Protein AF-A0A9D7A6M6-F1 (afdb_monomer_lite)

Structure (mmCIF, N/CA/C/O backbone):
data_AF-A0A9D7A6M6-F1
#
_entry.id   AF-A0A9D7A6M6-F1
#
loop_
_atom_site.group_PDB
_atom_site.id
_atom_site.type_symbol
_atom_site.label_atom_id
_atom_site.label_alt_id
_atom_site.label_comp_id
_atom_site.label_asym_id
_atom_site.label_entity_id
_atom_site.label_seq_id
_atom_site.pdbx_PDB_ins_code
_atom_site.Cartn_x
_atom_site.Cartn_y
_atom_site.Cartn_z
_atom_site.occupancy
_atom_site.B_iso_or_equiv
_atom_site.auth_seq_id
_atom_site.auth_comp_id
_atom_site.auth_asym_id
_atom_site.auth_atom_id
_atom_site.pdbx_PDB_model_num
ATOM 1 N N . MET A 1 1 ? -26.846 -58.730 82.775 1.00 38.25 1 MET A N 1
ATOM 2 C CA . MET A 1 1 ? -26.129 -58.985 81.501 1.00 38.25 1 MET A CA 1
ATOM 3 C C . MET A 1 1 ? -26.970 -58.364 80.384 1.00 38.25 1 MET A C 1
ATOM 5 O O . MET A 1 1 ? -28.148 -58.668 80.343 1.00 38.25 1 MET A O 1
ATOM 9 N N . LYS A 1 2 ? -26.520 -57.265 79.746 1.00 36.72 2 LYS A N 1
ATOM 10 C CA . LYS A 1 2 ? -25.820 -57.241 78.430 1.00 36.72 2 LYS A CA 1
ATOM 11 C C . LYS A 1 2 ? -26.750 -57.772 77.306 1.00 36.72 2 LYS A C 1
ATOM 13 O O . LYS A 1 2 ? -27.170 -58.906 77.426 1.00 36.72 2 LYS A O 1
ATOM 18 N N . VAL A 1 3 ? -27.111 -57.093 76.205 1.00 37.31 3 VAL A N 1
ATOM 19 C CA . VAL A 1 3 ? -26.589 -55.919 75.468 1.00 37.31 3 VAL A CA 1
ATOM 20 C C . VAL A 1 3 ? -27.701 -55.355 74.549 1.00 37.31 3 VAL A C 1
ATOM 22 O O . VAL A 1 3 ? -28.388 -56.129 73.890 1.00 37.31 3 VAL A O 1
ATOM 25 N N . ASN A 1 4 ? -27.810 -54.022 74.448 1.00 40.84 4 ASN A N 1
ATOM 26 C CA . ASN A 1 4 ? -28.509 -53.282 73.383 1.00 40.84 4 ASN A CA 1
ATOM 27 C C . ASN A 1 4 ? -27.823 -53.482 72.021 1.00 40.84 4 ASN A C 1
ATOM 29 O O . ASN A 1 4 ? -26.620 -53.245 71.914 1.00 40.84 4 ASN A O 1
ATOM 33 N N . ARG A 1 5 ? -28.573 -53.775 70.952 1.00 44.50 5 ARG A N 1
ATOM 34 C CA . ARG A 1 5 ? -28.102 -53.540 69.575 1.00 44.50 5 ARG A CA 1
ATOM 35 C C . ARG A 1 5 ? -29.100 -52.689 68.801 1.00 44.50 5 ARG A C 1
ATOM 37 O O . ARG A 1 5 ? -30.121 -53.168 68.328 1.00 44.50 5 ARG A O 1
ATOM 44 N N . VAL A 1 6 ? -28.740 -51.414 68.695 1.00 41.69 6 VAL A N 1
ATOM 45 C CA . VAL A 1 6 ? -29.195 -50.468 67.677 1.00 41.69 6 VAL A CA 1
ATOM 46 C C . VAL A 1 6 ? -28.488 -50.840 66.374 1.00 41.69 6 VAL A C 1
ATOM 48 O O . VAL A 1 6 ? -27.261 -50.939 66.356 1.00 41.69 6 VAL A O 1
ATOM 51 N N . ALA A 1 7 ? -29.245 -51.051 65.300 1.00 45.41 7 ALA A N 1
ATOM 52 C CA . ALA A 1 7 ? -28.716 -51.090 63.944 1.00 45.41 7 ALA A CA 1
ATOM 53 C C . ALA A 1 7 ? -29.022 -49.745 63.274 1.00 45.41 7 ALA A C 1
ATOM 55 O O . ALA A 1 7 ? -30.179 -49.358 63.129 1.00 45.41 7 ALA A O 1
ATOM 56 N N . ALA A 1 8 ? -27.955 -49.032 62.928 1.00 46.41 8 ALA A N 1
ATOM 57 C CA . ALA A 1 8 ? -27.935 -47.853 62.074 1.00 46.41 8 ALA A CA 1
ATOM 58 C C . ALA A 1 8 ? -27.371 -48.237 60.693 1.00 46.41 8 ALA A C 1
ATOM 60 O O . ALA A 1 8 ? -26.806 -49.323 60.564 1.00 46.41 8 ALA A O 1
ATOM 61 N N . LEU A 1 9 ? -27.415 -47.269 59.761 1.00 42.12 9 LEU A N 1
ATOM 62 C CA . LEU A 1 9 ? -26.725 -47.191 58.453 1.00 42.12 9 LEU A CA 1
ATOM 63 C C . LEU A 1 9 ? -27.538 -47.773 57.278 1.00 42.12 9 LEU A C 1
ATOM 65 O O . LEU A 1 9 ? -28.067 -48.868 57.371 1.00 42.12 9 LEU A O 1
ATOM 69 N N . SER A 1 10 ? -27.689 -47.129 56.119 1.00 42.78 10 SER A N 1
ATOM 70 C CA . SER A 1 10 ? -27.157 -45.864 55.600 1.00 42.78 10 SER A CA 1
ATOM 71 C C . SER A 1 10 ? -28.012 -45.443 54.403 1.00 42.78 10 SER A C 1
ATOM 73 O O . SER A 1 10 ? -28.099 -46.178 53.423 1.00 42.78 10 SER A O 1
ATOM 75 N N . GLY A 1 11 ? -28.618 -44.256 54.457 1.00 39.44 11 GLY A N 1
ATOM 76 C CA . GLY A 1 11 ? -29.215 -43.617 53.285 1.00 39.44 11 GLY A CA 1
ATOM 77 C C . GLY A 1 11 ? -28.125 -42.940 52.460 1.00 39.44 11 GLY A C 1
ATOM 78 O O . GLY A 1 11 ? -27.510 -41.979 52.917 1.00 39.44 11 GLY A O 1
ATOM 79 N N . VAL A 1 12 ? -27.867 -43.459 51.261 1.00 45.09 12 VAL A N 1
ATOM 80 C CA . VAL A 1 12 ? -26.975 -42.847 50.270 1.00 45.09 12 VAL A CA 1
ATOM 81 C C . VAL A 1 12 ? -27.631 -41.563 49.759 1.00 45.09 12 VAL A C 1
ATOM 83 O O . VAL A 1 12 ? -28.625 -41.607 49.039 1.00 45.09 12 VAL A O 1
ATOM 86 N N . VAL A 1 13 ? -27.076 -40.411 50.134 1.00 44.81 13 VAL A N 1
ATOM 87 C CA . VAL A 1 13 ? -27.406 -39.120 49.521 1.00 44.81 13 VAL A CA 1
ATOM 88 C C . VAL A 1 13 ? -26.651 -39.040 48.198 1.00 44.81 13 VAL A C 1
ATOM 90 O O . VAL A 1 13 ? -25.442 -38.822 48.171 1.00 44.81 13 VAL A O 1
ATOM 93 N N . ILE A 1 14 ? -27.363 -39.244 47.090 1.00 48.44 14 ILE A N 1
ATOM 94 C CA . ILE A 1 14 ? -26.851 -38.964 45.747 1.00 48.44 14 ILE A CA 1
ATOM 95 C C . ILE A 1 14 ? -26.822 -37.441 45.595 1.00 48.44 14 ILE A C 1
ATOM 97 O O . ILE A 1 14 ? -27.839 -36.805 45.321 1.00 48.44 14 ILE A O 1
ATOM 101 N N . ALA A 1 15 ? -25.651 -36.848 45.820 1.00 43.44 15 ALA A N 1
ATOM 102 C CA . ALA A 1 15 ? -25.388 -35.461 45.479 1.00 43.44 15 ALA A CA 1
ATOM 103 C C . ALA A 1 15 ? -25.436 -35.320 43.950 1.00 43.44 15 ALA A C 1
ATOM 105 O O . ALA A 1 15 ? -24.532 -35.762 43.241 1.00 43.44 15 ALA A O 1
ATOM 106 N N . MET A 1 16 ? -26.509 -34.719 43.435 1.00 41.84 16 MET A N 1
ATOM 107 C CA . MET A 1 16 ? -26.537 -34.209 42.070 1.00 41.84 16 MET A CA 1
ATOM 108 C C . MET A 1 16 ? -25.477 -33.109 41.960 1.00 41.84 16 MET A C 1
ATOM 110 O O . MET A 1 16 ? -25.698 -31.976 42.386 1.00 41.84 16 MET A O 1
ATOM 114 N N . CYS A 1 17 ? -24.314 -33.443 41.398 1.00 38.47 17 CYS A N 1
ATOM 115 C CA . CYS A 1 17 ? -23.377 -32.462 40.864 1.00 38.47 17 CYS A CA 1
ATOM 116 C C . CYS A 1 17 ? -24.076 -31.719 39.721 1.00 38.47 17 CYS A C 1
ATOM 118 O O . CYS A 1 17 ? -23.996 -32.113 38.560 1.00 38.47 17 CYS A O 1
ATOM 120 N N . GLY A 1 18 ? -24.810 -30.661 40.060 1.00 40.12 18 GLY A N 1
ATOM 121 C CA . GLY A 1 18 ? -25.264 -29.678 39.095 1.00 40.12 18 GLY A CA 1
ATOM 122 C C . GLY A 1 18 ? -24.035 -29.004 38.505 1.00 40.12 18 GLY A C 1
ATOM 123 O O . GLY A 1 18 ? -23.384 -28.201 39.170 1.00 40.12 18 GLY A O 1
ATOM 124 N N . SER A 1 19 ? -23.699 -29.351 37.266 1.00 42.19 19 SER A N 1
ATOM 125 C CA . SER A 1 19 ? -22.747 -28.610 36.451 1.00 42.19 19 SER A CA 1
ATOM 126 C C . SER A 1 19 ? -23.295 -27.191 36.318 1.00 42.19 19 SER A C 1
ATOM 128 O O . SER A 1 19 ? -24.197 -26.942 35.519 1.00 42.19 19 SER A O 1
ATOM 130 N N . ALA A 1 20 ? -22.817 -26.265 37.151 1.00 43.09 20 ALA A N 1
ATOM 131 C CA . ALA A 1 20 ? -23.136 -24.855 37.015 1.00 43.09 20 ALA A CA 1
ATOM 132 C C . ALA A 1 20 ? -22.659 -24.428 35.624 1.00 43.09 20 ALA A C 1
ATOM 134 O O . ALA A 1 20 ? -21.457 -24.301 35.387 1.00 43.09 20 ALA A O 1
ATOM 135 N N . ALA A 1 21 ? -23.597 -24.284 34.686 1.00 48.00 21 ALA A N 1
ATOM 136 C CA . ALA A 1 21 ? -23.313 -23.738 33.373 1.00 48.00 21 ALA A CA 1
ATOM 137 C C . ALA A 1 21 ? -22.595 -22.405 33.597 1.00 48.00 21 ALA A C 1
ATOM 139 O O . ALA A 1 21 ? -23.146 -21.505 34.236 1.00 48.00 21 ALA A O 1
ATOM 140 N N . ALA A 1 22 ? -21.337 -22.312 33.157 1.00 53.72 22 ALA A N 1
ATOM 141 C CA . ALA A 1 22 ? -20.568 -21.085 33.260 1.00 53.72 22 ALA A CA 1
ATOM 142 C C . ALA A 1 22 ? -21.414 -19.964 32.647 1.00 53.72 22 ALA A C 1
ATOM 144 O O . ALA A 1 22 ? -21.741 -20.030 31.463 1.00 53.72 22 ALA A O 1
ATOM 145 N N . GLN A 1 23 ? -21.829 -18.984 33.458 1.00 58.31 23 GLN A N 1
ATOM 146 C CA . GLN A 1 23 ? -22.595 -17.833 32.984 1.00 58.31 23 GLN A CA 1
ATOM 147 C C . GLN A 1 23 ? -21.754 -17.118 31.926 1.00 58.31 23 GLN A C 1
ATOM 149 O O . GLN A 1 23 ? -20.853 -16.346 32.260 1.00 58.31 23 GLN A O 1
ATOM 154 N N . GLN A 1 24 ? -22.029 -17.403 30.653 1.00 65.12 24 GLN A N 1
ATOM 155 C CA . GLN A 1 24 ? -21.467 -16.667 29.532 1.00 65.12 24 GLN A CA 1
ATOM 156 C C . GLN A 1 24 ? -21.936 -15.224 29.668 1.00 65.12 24 GLN A C 1
ATOM 158 O O . GLN A 1 24 ? -23.119 -14.918 29.520 1.00 65.12 24 GLN A O 1
ATOM 163 N N . LYS A 1 25 ? -21.002 -14.340 30.007 1.00 88.31 25 LYS A N 1
ATOM 164 C CA . LYS A 1 25 ? -21.217 -12.898 29.978 1.00 88.31 25 LYS A CA 1
ATOM 165 C C . LYS A 1 25 ? -20.545 -12.333 28.735 1.00 88.31 25 LYS A C 1
ATOM 167 O O . LYS A 1 25 ? -19.798 -13.018 28.035 1.00 88.31 25 LYS A O 1
ATOM 172 N N . THR A 1 26 ? -20.814 -11.067 28.465 1.00 92.00 26 THR A N 1
ATOM 173 C CA . THR A 1 26 ? -20.187 -10.332 27.372 1.00 92.00 26 THR A CA 1
ATOM 174 C C . THR A 1 26 ? -19.441 -9.131 27.925 1.00 92.00 26 THR A C 1
ATOM 176 O O . THR A 1 26 ? -19.986 -8.374 28.726 1.00 92.00 26 THR A O 1
ATOM 179 N N . ALA A 1 27 ? -18.208 -8.948 27.475 1.00 94.50 27 ALA A N 1
ATOM 180 C CA . ALA A 1 27 ? -17.443 -7.732 27.659 1.00 94.50 27 ALA A CA 1
ATOM 181 C C . ALA A 1 27 ? -17.698 -6.799 26.467 1.00 94.50 27 ALA A C 1
ATOM 183 O O . ALA A 1 27 ? -17.847 -7.260 25.333 1.00 94.50 27 ALA A O 1
ATOM 184 N N . THR A 1 28 ? -17.740 -5.494 26.716 1.00 95.31 28 THR A N 1
ATOM 185 C CA . THR A 1 28 ? -17.959 -4.493 25.667 1.00 95.31 28 THR A CA 1
ATOM 186 C C . THR A 1 28 ? -16.643 -3.830 25.303 1.00 95.31 28 THR A C 1
ATOM 188 O O . THR A 1 28 ? -15.973 -3.267 26.168 1.00 95.31 28 THR A O 1
ATOM 191 N N . LEU A 1 29 ? -16.309 -3.853 24.017 1.00 96.38 29 LEU A N 1
ATOM 192 C CA . LEU A 1 29 ? -15.196 -3.111 23.446 1.00 96.38 29 LEU A CA 1
ATOM 193 C C . LEU A 1 29 ? -15.735 -1.948 22.612 1.00 96.38 29 LEU A C 1
ATOM 195 O O . LEU A 1 29 ? -16.581 -2.151 21.742 1.00 96.38 29 LEU A O 1
ATOM 199 N N . ARG A 1 30 ? -15.221 -0.736 22.833 1.00 96.31 30 ARG A N 1
ATOM 200 C CA . ARG A 1 30 ? -15.497 0.411 21.960 1.00 96.31 30 ARG A CA 1
ATOM 201 C C . ARG A 1 30 ? -14.345 0.614 20.981 1.00 96.31 30 ARG A C 1
ATOM 203 O O . ARG A 1 30 ? -13.180 0.578 21.365 1.00 96.31 30 ARG A O 1
ATOM 210 N N . ILE A 1 31 ? -14.665 0.869 19.724 1.00 96.75 31 ILE A N 1
ATOM 211 C CA . ILE A 1 31 ? -13.700 1.241 18.694 1.00 96.75 31 ILE A CA 1
ATOM 212 C C . ILE A 1 31 ? -14.077 2.644 18.211 1.00 96.75 31 ILE A C 1
ATOM 214 O O . ILE A 1 31 ? -15.209 2.865 17.779 1.00 96.75 31 ILE A O 1
ATOM 218 N N . SER A 1 32 ? -13.141 3.587 18.328 1.00 96.62 32 SER A N 1
ATOM 219 C CA . SER A 1 32 ? -13.226 4.909 17.699 1.00 96.62 32 SER A CA 1
ATOM 220 C C . SER A 1 32 ? -12.619 4.798 16.309 1.00 96.62 32 SER A C 1
ATOM 222 O O . SER A 1 32 ? -11.428 4.519 16.180 1.00 96.62 32 SER A O 1
ATOM 224 N N . VAL A 1 33 ? -13.440 4.950 15.280 1.00 97.06 33 VAL A N 1
ATOM 225 C CA . VAL A 1 33 ? -13.029 4.905 13.881 1.00 97.06 33 VAL A CA 1
ATOM 226 C C . VAL A 1 33 ? -12.929 6.327 13.361 1.00 97.06 33 VAL A C 1
ATOM 228 O O . VAL A 1 33 ? -13.905 7.080 13.330 1.00 97.06 33 VAL A O 1
ATOM 231 N N . GLU A 1 34 ? -11.725 6.690 12.954 1.00 97.06 34 GLU A N 1
ATOM 232 C CA . GLU A 1 34 ? -11.368 8.051 12.585 1.00 97.06 34 GLU A CA 1
ATOM 233 C C . GLU A 1 34 ? -10.753 8.070 11.194 1.00 97.06 34 GLU A C 1
ATOM 235 O O . GLU A 1 34 ? -10.197 7.075 10.732 1.00 97.06 34 GLU A O 1
ATOM 240 N N . LYS A 1 35 ? -10.840 9.218 10.536 1.00 95.12 35 LYS A N 1
ATOM 241 C CA . LYS A 1 35 ? -10.138 9.515 9.298 1.00 95.12 35 LYS A CA 1
ATOM 242 C C . LYS A 1 35 ? -9.309 10.770 9.471 1.00 95.12 35 LYS A C 1
ATOM 244 O O . LYS A 1 35 ? -9.766 11.724 10.096 1.00 95.12 35 LYS A O 1
ATOM 249 N N . LEU A 1 36 ? -8.116 10.779 8.902 1.00 93.94 36 LEU A N 1
ATOM 250 C CA . LEU A 1 36 ? -7.297 11.977 8.776 1.00 93.94 36 LEU A CA 1
ATOM 251 C C . LEU A 1 36 ? -7.099 12.233 7.285 1.00 93.94 36 LEU A C 1
ATOM 253 O O . LEU A 1 36 ? -6.314 11.536 6.637 1.00 93.94 36 LEU A O 1
ATOM 257 N N . ALA A 1 37 ? -7.882 13.162 6.733 1.00 88.50 37 ALA A N 1
ATOM 258 C CA . ALA A 1 37 ? -7.788 13.492 5.317 1.00 88.50 37 ALA A CA 1
ATOM 259 C C . ALA A 1 37 ? -6.531 14.326 5.027 1.00 88.50 37 ALA A C 1
ATOM 261 O O . ALA A 1 37 ? -5.948 14.939 5.924 1.00 88.50 37 ALA A O 1
ATOM 262 N N . TYR A 1 38 ? -6.129 14.368 3.758 1.00 82.50 38 TYR A N 1
ATOM 263 C CA . TYR A 1 38 ? -5.082 15.280 3.301 1.00 82.50 38 TYR A CA 1
ATOM 264 C C . TYR A 1 38 ? -5.406 16.741 3.673 1.00 82.50 38 TYR A C 1
ATOM 266 O O . TYR A 1 38 ? -6.554 17.159 3.523 1.00 82.50 38 TYR A O 1
ATOM 274 N N . GLY A 1 39 ? -4.431 17.505 4.177 1.00 76.69 39 GLY A N 1
ATOM 275 C CA . GLY A 1 39 ? -4.626 18.892 4.632 1.00 76.69 39 GLY A CA 1
ATOM 276 C C . GLY A 1 39 ? -5.348 19.078 5.962 1.00 76.69 39 GLY A C 1
ATOM 277 O O . GLY A 1 39 ? -5.438 20.203 6.456 1.00 76.69 39 GLY A O 1
ATOM 278 N N . GLU A 1 40 ? -5.841 18.011 6.593 1.00 84.19 40 GLU A N 1
ATOM 279 C CA . GLU A 1 40 ? -6.511 18.130 7.885 1.00 84.19 40 GLU A CA 1
ATOM 280 C C . GLU A 1 40 ? -5.522 18.088 9.056 1.00 84.19 40 GLU A C 1
ATOM 282 O O . GLU A 1 40 ? -4.633 17.242 9.137 1.00 84.19 40 GLU A O 1
ATOM 287 N N . ALA A 1 41 ? -5.711 18.999 10.014 1.00 81.00 41 ALA A N 1
ATOM 288 C CA . ALA A 1 41 ? -4.857 19.103 11.197 1.00 81.00 41 ALA A CA 1
ATOM 289 C C . ALA A 1 41 ? -5.167 18.056 12.282 1.00 81.00 41 ALA A C 1
ATOM 291 O O . ALA A 1 41 ? -4.321 17.786 13.134 1.00 81.00 41 ALA A O 1
ATOM 292 N N . ALA A 1 42 ? -6.378 17.490 12.289 1.00 89.00 42 ALA A N 1
ATOM 293 C CA . ALA A 1 42 ? -6.826 16.558 13.319 1.00 89.00 42 ALA A CA 1
ATOM 294 C C . ALA A 1 42 ? -7.764 15.486 12.742 1.00 89.00 42 ALA A C 1
ATOM 296 O O . ALA A 1 42 ? -8.545 15.802 11.838 1.00 89.00 42 ALA A O 1
ATOM 297 N N . PRO A 1 43 ? -7.731 14.246 13.273 1.00 94.19 43 PRO A N 1
ATOM 298 C CA . PRO A 1 43 ? -8.637 13.193 12.839 1.00 94.19 43 PRO A CA 1
ATOM 299 C C . PRO A 1 43 ? -10.099 13.548 13.119 1.00 94.19 43 PRO A C 1
ATOM 301 O O . PRO A 1 43 ? -10.432 14.148 14.143 1.00 94.19 43 PRO A O 1
ATOM 304 N N . LYS A 1 44 ? -10.982 13.140 12.212 1.00 95.75 44 LYS A N 1
ATOM 305 C CA . LYS A 1 44 ? -12.436 13.300 12.313 1.00 95.75 44 LYS A CA 1
ATOM 306 C C . LYS A 1 44 ? -13.119 11.934 12.345 1.00 95.75 44 LYS A C 1
ATOM 308 O O . LYS A 1 44 ? -12.553 10.969 11.836 1.00 95.75 44 LYS A O 1
ATOM 313 N N . PRO A 1 45 ? -14.348 11.828 12.874 1.00 96.44 45 PRO A N 1
ATOM 314 C CA . PRO A 1 45 ? -15.122 10.595 12.800 1.00 96.44 45 PRO A CA 1
ATOM 315 C C . PRO A 1 45 ? -15.231 10.041 11.374 1.00 96.44 45 PRO A C 1
ATOM 317 O O . PRO A 1 45 ? -15.556 10.774 10.433 1.00 96.44 45 PRO A O 1
ATOM 320 N N . PHE A 1 46 ? -14.988 8.740 11.214 1.00 95.06 46 PHE A N 1
ATOM 321 C CA . PHE A 1 46 ? -15.155 8.046 9.941 1.00 95.06 46 PHE A CA 1
ATOM 322 C C . PHE A 1 46 ? -16.378 7.137 10.004 1.00 95.06 46 PHE A C 1
ATOM 324 O O . PHE A 1 46 ? -16.345 6.044 10.568 1.00 95.06 46 PHE A O 1
ATOM 331 N N . GLN A 1 47 ? -17.480 7.621 9.437 1.00 93.44 47 GLN A N 1
ATOM 332 C CA . GLN A 1 47 ? -18.733 6.883 9.316 1.00 93.44 47 GLN A CA 1
ATOM 333 C C . GLN A 1 47 ? -18.666 5.839 8.194 1.00 93.44 47 GLN A C 1
ATOM 335 O O . GLN A 1 47 ? -18.087 6.090 7.140 1.00 93.44 47 GLN A O 1
ATOM 340 N N . GLY A 1 48 ? -19.354 4.712 8.387 1.00 89.56 48 GLY A N 1
ATOM 341 C CA . GLY A 1 48 ? -19.600 3.729 7.334 1.00 89.56 48 GLY A CA 1
ATOM 342 C C . GLY A 1 48 ? -18.498 2.688 7.139 1.00 89.56 48 GLY A C 1
ATOM 343 O O . GLY A 1 48 ? -18.641 1.849 6.255 1.00 89.56 48 GLY A O 1
ATOM 344 N N . VAL A 1 49 ? -17.447 2.703 7.961 1.00 90.56 49 VAL A N 1
ATOM 345 C CA . VAL A 1 49 ? -16.347 1.726 7.918 1.00 90.56 49 VAL A CA 1
ATOM 346 C C . VAL A 1 49 ? -16.848 0.376 8.419 1.00 90.56 49 VAL A C 1
ATOM 348 O O . VAL A 1 49 ? -17.433 0.326 9.501 1.00 90.56 49 VAL A O 1
ATOM 351 N N . GLY A 1 50 ? -16.652 -0.685 7.628 1.00 78.06 50 GLY A N 1
ATOM 352 C CA . GLY A 1 50 ? -17.325 -1.967 7.829 1.00 78.06 50 GLY A CA 1
ATOM 353 C C . GLY A 1 50 ? -16.840 -2.849 8.998 1.00 78.06 50 GLY A C 1
ATOM 354 O O . GLY A 1 50 ? -16.172 -2.384 9.921 1.00 78.06 50 GLY A O 1
ATOM 355 N N . VAL A 1 51 ? -17.179 -4.146 8.950 1.00 85.44 51 VAL A N 1
ATOM 356 C CA . VAL A 1 51 ? -17.043 -5.096 10.076 1.00 85.44 51 VAL A CA 1
ATOM 357 C C . VAL A 1 51 ? -15.584 -5.288 10.505 1.00 85.44 51 VAL A C 1
ATOM 359 O O . VAL A 1 51 ? -14.749 -5.766 9.738 1.00 85.44 51 VAL A O 1
ATOM 362 N N . PHE A 1 52 ? -15.298 -4.979 11.768 1.00 92.62 52 PHE A N 1
ATOM 363 C CA . PHE A 1 52 ? -14.036 -5.325 12.417 1.00 92.62 52 PHE A CA 1
ATOM 364 C C . PHE A 1 52 ? -14.032 -6.804 12.794 1.00 92.62 52 PHE A C 1
ATOM 366 O O . PHE A 1 52 ? -14.948 -7.285 13.463 1.00 92.62 52 PHE A O 1
ATOM 373 N N . ASP A 1 53 ? -12.972 -7.511 12.414 1.00 93.69 53 ASP A N 1
ATOM 374 C CA . ASP A 1 53 ? -12.801 -8.910 12.784 1.00 93.69 53 ASP A CA 1
ATOM 375 C C . ASP A 1 53 ? -12.068 -9.024 14.124 1.00 93.69 53 ASP A C 1
ATOM 377 O O . ASP A 1 53 ? -11.031 -8.395 14.349 1.00 93.69 53 ASP A O 1
ATOM 381 N N . LEU A 1 54 ? -12.584 -9.874 15.010 1.00 95.38 54 LEU A N 1
ATOM 382 C CA . LEU A 1 54 ? -11.984 -10.160 16.310 1.00 95.38 54 LEU A CA 1
ATOM 383 C C . LEU A 1 54 ? -11.379 -11.562 16.294 1.00 95.38 54 LEU A C 1
ATOM 385 O O . LEU A 1 54 ? -12.074 -12.537 16.013 1.00 95.38 54 LEU A O 1
ATOM 389 N N . PHE A 1 55 ? -10.089 -11.668 16.603 1.00 96.06 55 PHE A N 1
ATOM 390 C CA . PHE A 1 55 ? -9.343 -12.925 16.586 1.00 96.06 55 PHE A CA 1
ATOM 391 C C . PHE A 1 55 ? -8.811 -13.292 17.967 1.00 96.06 55 PHE A C 1
ATOM 393 O O . PHE A 1 55 ? -8.405 -12.429 18.743 1.00 96.06 55 PHE A O 1
ATOM 400 N N . ARG A 1 56 ? -8.718 -14.596 18.232 1.00 93.94 56 ARG A N 1
ATOM 401 C CA . ARG A 1 56 ? -7.930 -15.172 19.323 1.00 93.94 56 ARG A CA 1
ATOM 402 C C . ARG A 1 56 ? -6.848 -16.055 18.711 1.00 93.94 56 ARG A C 1
ATOM 404 O O . ARG A 1 56 ? -7.135 -17.075 18.085 1.00 93.94 56 ARG A O 1
ATOM 411 N N . GLY A 1 57 ? -5.590 -15.648 18.866 1.00 89.88 57 GLY A N 1
ATOM 412 C CA . GLY A 1 57 ? -4.489 -16.266 18.127 1.00 89.88 57 GLY A CA 1
ATOM 413 C C . GLY A 1 57 ? -4.679 -16.084 16.617 1.00 89.88 57 GLY A C 1
ATOM 414 O O . GLY A 1 57 ? -4.733 -14.952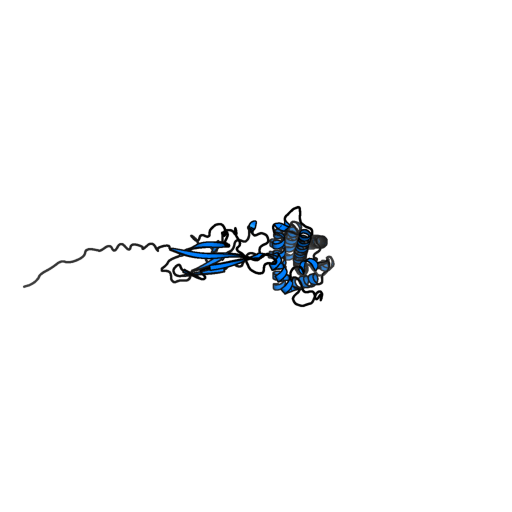 16.142 1.00 89.88 57 GLY A O 1
ATOM 415 N N . ALA A 1 58 ? -4.784 -17.192 15.877 1.00 88.69 58 ALA A N 1
ATOM 416 C CA . ALA A 1 58 ? -4.978 -17.197 14.423 1.00 88.69 58 ALA A CA 1
ATOM 417 C C . ALA A 1 58 ? -6.442 -17.398 13.979 1.00 88.69 58 ALA A C 1
ATOM 419 O O . ALA A 1 58 ? -6.734 -17.302 12.791 1.00 88.69 58 ALA A O 1
ATOM 420 N N . SER A 1 59 ? -7.360 -17.694 14.906 1.00 91.88 59 SER A N 1
ATOM 421 C CA . SER A 1 59 ? -8.766 -17.993 14.592 1.00 91.88 59 SER A CA 1
ATOM 422 C C . SER A 1 59 ? -9.676 -16.830 14.968 1.00 91.88 59 SER A C 1
ATOM 424 O O . SER A 1 59 ? -9.393 -16.108 15.928 1.00 91.88 59 SER A O 1
ATOM 426 N N . ARG A 1 60 ? -10.769 -16.638 14.217 1.00 93.44 60 ARG A N 1
ATOM 427 C CA . ARG A 1 60 ? -11.827 -15.700 14.619 1.00 93.44 60 ARG A CA 1
ATOM 428 C C . ARG A 1 60 ? -12.385 -16.126 15.978 1.00 93.44 60 ARG A C 1
ATOM 430 O O . ARG A 1 60 ? -12.455 -17.313 16.281 1.00 93.44 60 ARG A O 1
ATOM 437 N N . LEU A 1 61 ? -12.716 -15.152 16.818 1.00 93.81 61 LEU A N 1
ATOM 438 C CA . LEU A 1 61 ? -13.223 -15.403 18.159 1.00 93.81 61 LEU A CA 1
ATOM 439 C C . LEU A 1 61 ? -14.715 -15.741 18.099 1.00 93.81 61 LEU A C 1
ATOM 441 O O . LEU A 1 61 ? -15.545 -14.866 17.847 1.00 93.81 61 LEU A O 1
ATOM 445 N N . ASP A 1 62 ? -15.045 -17.002 18.361 1.00 91.94 62 ASP A N 1
ATOM 446 C CA . ASP A 1 62 ? -16.425 -17.486 18.347 1.00 91.94 62 ASP A CA 1
ATOM 447 C C . ASP A 1 62 ? -17.321 -16.694 19.301 1.00 91.94 62 ASP A C 1
ATOM 449 O O . ASP A 1 62 ? -16.963 -16.423 20.446 1.00 91.94 62 ASP A O 1
ATOM 453 N N . GLY A 1 63 ? -18.506 -16.320 18.815 1.00 88.75 63 GLY A N 1
ATOM 454 C CA . GLY A 1 63 ? -19.503 -15.562 19.575 1.00 88.75 63 GLY A CA 1
ATOM 455 C C . GLY A 1 63 ? -19.194 -14.071 19.751 1.00 88.75 63 GLY A C 1
ATOM 456 O O . GLY A 1 63 ? -20.060 -13.344 20.241 1.00 88.75 63 GLY A O 1
ATOM 457 N N . ALA A 1 64 ? -18.016 -13.590 19.338 1.00 92.62 64 ALA A N 1
ATOM 458 C CA . ALA A 1 64 ? -17.732 -12.161 19.296 1.00 92.62 64 ALA A CA 1
ATOM 459 C C . ALA A 1 64 ? -18.455 -11.501 18.113 1.00 92.62 64 ALA A C 1
ATOM 461 O O . ALA A 1 64 ? -18.547 -12.073 17.027 1.00 92.62 64 ALA A O 1
ATOM 462 N N . LYS A 1 65 ? -18.995 -10.299 18.327 1.00 91.56 65 LYS A N 1
ATOM 463 C CA . LYS A 1 65 ? -19.769 -9.565 17.315 1.00 91.56 65 LYS A CA 1
ATOM 464 C C . LYS A 1 65 ? -19.383 -8.095 17.315 1.00 91.56 65 LYS A C 1
ATOM 466 O O . LYS A 1 65 ? -19.347 -7.475 18.373 1.00 91.56 65 LYS A O 1
ATOM 471 N N . CYS A 1 66 ? -19.156 -7.540 16.134 1.00 91.38 66 CYS A N 1
ATOM 472 C CA . CYS A 1 66 ? -19.113 -6.103 15.886 1.00 91.38 66 CYS A CA 1
ATOM 473 C C . CYS A 1 66 ? -20.270 -5.757 14.933 1.00 91.38 66 CYS A C 1
ATOM 475 O O . CYS A 1 66 ? -20.621 -6.601 14.107 1.00 91.38 66 CYS A O 1
ATOM 477 N N . PRO A 1 67 ? -20.891 -4.570 15.038 1.00 85.31 67 PRO A N 1
ATOM 478 C CA . PRO A 1 67 ? -21.878 -4.126 14.061 1.00 85.31 67 PRO A CA 1
ATOM 479 C C . PRO A 1 67 ? -21.240 -3.964 12.679 1.00 85.31 67 PRO A C 1
ATOM 481 O O . PRO A 1 67 ? -20.025 -3.795 12.559 1.00 85.31 67 PRO A O 1
ATOM 484 N N . ASP A 1 68 ? -22.085 -3.963 11.649 1.00 83.19 68 ASP A N 1
ATOM 485 C CA . ASP A 1 68 ? -21.611 -3.996 10.268 1.00 83.19 68 ASP A CA 1
ATOM 486 C C . ASP A 1 68 ? -20.862 -2.743 9.845 1.00 83.19 68 ASP A C 1
ATOM 488 O O . ASP A 1 68 ? -20.022 -2.842 8.957 1.00 83.19 68 ASP A O 1
ATOM 492 N N . ARG A 1 69 ? -21.174 -1.576 10.429 1.00 90.19 69 ARG A N 1
ATOM 493 C CA . ARG A 1 69 ? -20.564 -0.287 10.073 1.00 90.19 69 ARG A CA 1
ATOM 494 C C . ARG A 1 69 ? -20.428 0.651 11.270 1.00 90.19 69 ARG A C 1
ATOM 496 O O . ARG A 1 69 ? -21.261 0.629 12.178 1.00 90.19 69 ARG A O 1
ATOM 503 N N . SER A 1 70 ? -19.424 1.526 11.234 1.00 92.88 70 SER A N 1
ATOM 504 C CA . SER A 1 70 ? -19.301 2.651 12.165 1.00 92.88 70 SER A CA 1
ATOM 505 C C . SER A 1 70 ? -20.442 3.660 11.998 1.00 92.88 70 SER A C 1
ATOM 507 O O . SER A 1 70 ? -20.858 3.991 10.881 1.00 92.88 70 SER A O 1
ATOM 509 N N . GLY A 1 71 ? -20.955 4.158 13.126 1.00 91.50 71 GLY A N 1
ATOM 510 C CA . GLY A 1 71 ? -22.010 5.174 13.148 1.00 91.50 71 GLY A CA 1
ATOM 511 C C . GLY A 1 71 ? -21.519 6.578 12.750 1.00 91.50 71 GLY A C 1
ATOM 512 O O . GLY A 1 71 ? -20.335 6.767 12.473 1.00 91.50 71 GLY A O 1
ATOM 513 N N . PRO A 1 72 ? -22.397 7.600 12.772 1.00 92.38 72 PRO A N 1
ATOM 514 C CA . PRO A 1 72 ? -22.038 8.985 12.432 1.00 92.38 72 PRO A CA 1
ATOM 515 C C . PRO A 1 72 ? -20.934 9.585 13.316 1.00 92.38 72 PRO A C 1
ATOM 517 O O . PRO A 1 72 ? -20.149 10.412 12.867 1.00 92.38 72 PRO A O 1
ATOM 520 N N . SER A 1 73 ? -20.842 9.139 14.572 1.00 94.00 73 SER A N 1
ATOM 521 C CA . SER A 1 73 ? -19.777 9.516 15.508 1.00 94.00 73 SER A CA 1
ATOM 522 C C . SER A 1 73 ? -18.477 8.729 15.309 1.00 94.00 73 SER A C 1
ATOM 524 O O . SER A 1 73 ? -17.560 8.867 16.114 1.00 94.00 73 SER A O 1
ATOM 526 N N . GLY A 1 74 ? -18.389 7.883 14.276 1.00 94.19 74 GLY A N 1
ATOM 527 C CA . GLY A 1 74 ? -17.241 7.011 14.033 1.00 94.19 74 GLY A CA 1
ATOM 528 C C . GLY A 1 74 ? -17.146 5.849 15.021 1.00 94.19 74 GLY A C 1
ATOM 529 O O . GLY A 1 74 ? -16.149 5.147 15.042 1.00 94.19 74 GLY A O 1
ATOM 530 N N . GLN A 1 75 ? -18.154 5.612 15.862 1.00 95.00 75 GLN A N 1
ATOM 531 C CA . GLN A 1 75 ? -18.075 4.570 16.885 1.00 95.00 75 GLN A CA 1
ATOM 532 C C . GLN A 1 75 ? -18.588 3.217 16.391 1.00 95.00 75 GLN A C 1
ATOM 534 O O . GLN A 1 75 ? -19.609 3.126 15.705 1.00 95.00 75 GLN A O 1
ATOM 539 N N . VAL A 1 76 ? -17.892 2.164 16.816 1.00 94.56 76 VAL A N 1
ATOM 540 C CA . VAL A 1 76 ? -18.283 0.756 16.697 1.00 94.56 76 VAL A CA 1
ATOM 541 C C . VAL A 1 76 ? -18.229 0.148 18.097 1.00 94.56 76 VAL A C 1
ATOM 543 O O . VAL A 1 76 ? -17.250 0.321 18.822 1.00 94.56 76 VAL A O 1
ATOM 546 N N . VAL A 1 77 ? -19.287 -0.553 18.504 1.00 95.06 77 VAL A N 1
ATOM 547 C CA . VAL A 1 77 ? -19.356 -1.213 19.814 1.00 95.06 77 VAL A CA 1
ATOM 548 C C . VAL A 1 77 ? -19.421 -2.714 19.599 1.00 95.06 77 VAL A C 1
ATOM 550 O O . VAL A 1 77 ? -20.436 -3.230 19.144 1.00 95.06 77 VAL A O 1
ATOM 553 N N . CYS A 1 78 ? -18.336 -3.407 19.922 1.00 95.00 78 CYS A N 1
ATOM 554 C CA . CYS A 1 78 ? -18.246 -4.852 19.799 1.00 95.00 78 CYS A CA 1
ATOM 555 C C . CYS A 1 78 ? -18.548 -5.543 21.132 1.00 95.00 78 CYS A C 1
ATOM 557 O O . CYS A 1 78 ? -18.206 -5.043 22.207 1.00 95.00 78 CYS A O 1
ATOM 559 N N . THR A 1 79 ? -19.137 -6.732 21.062 1.00 95.38 79 THR A N 1
ATOM 560 C CA . THR A 1 79 ? -19.367 -7.619 22.205 1.00 95.38 79 THR A CA 1
ATOM 561 C C . THR A 1 79 ? -18.447 -8.825 22.117 1.00 95.38 79 THR A C 1
ATOM 563 O O . THR A 1 79 ? -18.388 -9.481 21.076 1.00 95.38 79 THR A O 1
ATOM 566 N N . ILE A 1 80 ? -17.760 -9.139 23.212 1.00 95.75 80 ILE A N 1
ATOM 567 C CA . ILE A 1 80 ? -16.812 -10.249 23.315 1.00 95.75 80 ILE A CA 1
ATOM 568 C C . ILE A 1 80 ? -17.316 -11.228 24.382 1.00 95.75 80 ILE A C 1
ATOM 570 O O . ILE A 1 80 ? -17.493 -10.809 25.528 1.00 95.75 80 ILE A O 1
ATOM 574 N N . PRO A 1 81 ? -17.543 -12.512 24.064 1.00 94.50 81 PRO A N 1
ATOM 575 C CA . PRO A 1 81 ? -17.930 -13.492 25.069 1.00 94.50 81 PRO A CA 1
ATOM 576 C C . PRO A 1 81 ? -16.788 -13.727 26.060 1.00 94.50 81 PRO A C 1
ATOM 578 O O . PRO A 1 81 ? -15.614 -13.765 25.693 1.00 94.50 81 PRO A O 1
ATOM 581 N N . CYS A 1 82 ? -17.133 -13.868 27.334 1.00 93.31 82 CYS A N 1
ATOM 582 C CA . CYS A 1 82 ? -16.170 -13.986 28.421 1.00 93.31 82 CYS A CA 1
ATOM 583 C C . CYS A 1 82 ? -16.775 -14.717 29.628 1.00 93.31 82 CYS A C 1
ATOM 585 O O . CYS A 1 82 ? -17.994 -14.834 29.779 1.00 93.31 82 CYS A O 1
ATOM 587 N N . ASN A 1 83 ? -15.901 -15.177 30.522 1.00 91.38 83 ASN A N 1
ATOM 588 C CA . ASN A 1 83 ? -16.277 -15.728 31.818 1.00 91.38 83 ASN A CA 1
ATOM 589 C C . ASN A 1 83 ? -15.903 -14.726 32.921 1.00 91.38 83 ASN A C 1
ATOM 591 O O . ASN A 1 83 ? -14.746 -14.331 33.049 1.00 91.38 83 ASN A O 1
ATOM 595 N N . ALA A 1 84 ? -16.883 -14.311 33.726 1.00 89.00 84 ALA A N 1
ATOM 596 C CA . ALA A 1 84 ? -16.677 -13.329 34.795 1.00 89.00 84 ALA A CA 1
ATOM 597 C C . ALA A 1 84 ? -15.746 -13.830 35.911 1.00 89.00 84 ALA A C 1
ATOM 599 O O . ALA A 1 84 ? -15.132 -13.024 36.607 1.00 89.00 84 ALA A O 1
ATOM 600 N N . ASN A 1 85 ? -15.641 -15.150 36.064 1.00 89.69 85 ASN A N 1
ATOM 601 C CA . ASN A 1 85 ? -14.809 -15.791 37.075 1.00 89.69 85 ASN A CA 1
ATOM 602 C C . ASN A 1 85 ? -13.411 -16.142 36.546 1.00 89.69 85 ASN A C 1
ATOM 604 O O . ASN A 1 85 ? -12.545 -16.518 37.332 1.00 89.69 85 ASN A O 1
ATOM 608 N N . ASP A 1 86 ? -13.177 -16.016 35.235 1.00 88.88 86 ASP A N 1
ATOM 609 C CA . ASP A 1 86 ? -11.877 -16.299 34.635 1.00 88.88 86 ASP A CA 1
ATOM 610 C C . ASP A 1 86 ? -10.924 -15.116 34.847 1.00 88.88 86 ASP A C 1
ATOM 612 O O . ASP A 1 86 ? -11.156 -13.992 34.387 1.00 88.88 86 ASP A O 1
ATOM 616 N N . ALA A 1 87 ? -9.864 -15.371 35.613 1.00 89.12 87 ALA A N 1
ATOM 617 C CA . ALA A 1 87 ? -8.823 -14.401 35.917 1.00 89.12 87 ALA A CA 1
ATOM 618 C C . ALA A 1 87 ? -7.673 -14.423 34.896 1.00 89.12 87 ALA A C 1
ATOM 620 O O . ALA A 1 87 ? -6.807 -13.551 34.956 1.00 89.12 87 ALA A O 1
ATOM 621 N N . THR A 1 88 ? -7.649 -15.387 33.975 1.00 92.88 88 THR A N 1
ATOM 622 C CA . THR A 1 88 ? -6.644 -15.456 32.917 1.00 92.88 88 THR A CA 1
ATOM 623 C C . THR A 1 88 ? -6.957 -14.430 31.830 1.00 92.88 88 THR A C 1
ATOM 625 O O . THR A 1 88 ? -8.096 -14.287 31.390 1.00 92.88 88 THR A O 1
ATOM 628 N N . ALA A 1 89 ? -5.935 -13.696 31.384 1.00 91.94 89 ALA A N 1
ATOM 629 C CA . ALA A 1 89 ? -6.086 -12.726 30.308 1.00 91.94 89 ALA A CA 1
ATOM 630 C C . ALA A 1 89 ? -6.305 -13.421 28.962 1.00 91.94 89 ALA A C 1
ATOM 632 O O . ALA A 1 89 ? -5.460 -14.178 28.483 1.00 91.94 89 ALA A O 1
ATOM 633 N N . MET A 1 90 ? -7.436 -13.120 28.329 1.00 94.25 90 MET A N 1
ATOM 634 C CA . MET A 1 90 ? -7.684 -13.450 26.933 1.00 94.25 90 MET A CA 1
ATOM 635 C C . MET A 1 90 ? -7.261 -12.269 26.059 1.00 94.25 90 MET A C 1
ATOM 637 O O . MET A 1 90 ? -7.906 -11.223 26.078 1.00 94.25 90 MET A O 1
ATOM 641 N N . VAL A 1 91 ? -6.201 -12.445 25.270 1.00 96.38 91 VAL A N 1
ATOM 642 C CA . VAL A 1 91 ? -5.785 -11.458 24.264 1.00 96.38 91 VAL A CA 1
ATOM 643 C C . VAL A 1 91 ? -6.644 -11.617 23.012 1.00 96.38 91 VAL A C 1
ATOM 645 O O . VAL A 1 91 ? -6.689 -12.693 22.407 1.00 96.38 91 VAL A O 1
ATOM 648 N N . VAL A 1 92 ? -7.316 -10.537 22.624 1.00 96.56 92 VAL A N 1
ATOM 649 C CA . VAL A 1 92 ? -8.151 -10.435 21.428 1.00 96.56 92 VAL A CA 1
ATOM 650 C C . VAL A 1 92 ? -7.503 -9.453 20.461 1.00 96.56 92 VAL A C 1
ATOM 652 O O . VAL A 1 92 ? -7.231 -8.310 20.822 1.00 96.56 92 VAL A O 1
ATOM 655 N N . ARG A 1 93 ? -7.273 -9.884 19.220 1.00 96.94 93 ARG A N 1
ATOM 656 C CA . ARG A 1 93 ? -6.717 -9.039 18.157 1.00 96.94 93 ARG A CA 1
ATOM 657 C C . ARG A 1 93 ? -7.855 -8.447 17.340 1.00 96.94 93 ARG A C 1
ATOM 659 O O . ARG A 1 93 ? -8.663 -9.184 16.779 1.00 96.94 93 ARG A O 1
ATOM 666 N N . VAL A 1 94 ? -7.910 -7.127 17.279 1.00 96.12 94 VAL A N 1
ATOM 667 C CA . VAL A 1 94 ? -8.894 -6.339 16.540 1.00 96.12 94 VAL A CA 1
ATOM 668 C C . VAL A 1 94 ? -8.304 -6.005 15.178 1.00 96.12 94 VAL A C 1
ATOM 670 O O . VAL A 1 94 ? -7.381 -5.191 15.077 1.00 96.12 94 VAL A O 1
ATOM 673 N N . LYS A 1 95 ? -8.823 -6.642 14.129 1.00 95.25 95 LYS A N 1
ATOM 674 C CA . LYS A 1 95 ? -8.403 -6.413 12.749 1.00 95.25 95 LYS A CA 1
ATOM 675 C C . LYS A 1 95 ? -9.375 -5.437 12.065 1.00 95.25 95 LYS A C 1
ATOM 677 O O . LYS A 1 95 ? -10.561 -5.757 11.960 1.00 95.25 95 LYS A O 1
ATOM 682 N N . PRO A 1 96 ? -8.901 -4.266 11.606 1.00 94.19 96 PRO A N 1
ATOM 683 C CA . PRO A 1 96 ? -9.719 -3.357 10.812 1.00 94.19 96 PRO A CA 1
ATOM 684 C C . PRO A 1 96 ? -10.021 -3.942 9.422 1.00 94.19 96 PRO A C 1
ATOM 686 O O . PRO A 1 96 ? -9.199 -4.701 8.894 1.00 94.19 96 PRO A O 1
ATOM 689 N N . PRO A 1 97 ? -11.172 -3.608 8.816 1.00 92.06 97 PRO A N 1
ATOM 690 C CA . PRO A 1 97 ? -11.420 -3.914 7.412 1.00 92.06 97 PRO A CA 1
ATOM 691 C C . PRO A 1 97 ? -10.437 -3.162 6.502 1.00 92.06 97 PRO A C 1
ATOM 693 O O . PRO A 1 97 ? -10.114 -2.008 6.767 1.00 92.06 97 PRO A O 1
ATOM 696 N N . SER A 1 98 ? -9.992 -3.810 5.423 1.00 83.75 98 SER A N 1
ATOM 697 C CA . SER A 1 98 ? -9.092 -3.214 4.420 1.00 83.75 98 SER A CA 1
ATOM 698 C C . SER A 1 98 ? -9.693 -3.153 3.015 1.00 83.75 98 SER A C 1
ATOM 700 O O . SER A 1 98 ? -9.439 -2.207 2.283 1.00 83.75 98 SER A O 1
ATOM 702 N N . ASP A 1 99 ? -10.536 -4.123 2.653 1.00 75.19 99 ASP A N 1
ATOM 703 C CA . ASP A 1 99 ? -10.926 -4.354 1.257 1.00 75.19 99 ASP A CA 1
ATOM 704 C C . ASP A 1 99 ? -12.402 -3.976 1.041 1.00 75.19 99 ASP A C 1
ATOM 706 O O . ASP A 1 99 ? -13.269 -4.835 0.869 1.00 75.19 99 ASP A O 1
ATOM 710 N N . GLN A 1 100 ? -12.721 -2.682 1.135 1.00 78.38 100 GLN A N 1
ATOM 711 C CA . GLN A 1 100 ? -14.076 -2.158 0.909 1.00 78.38 100 GLN A CA 1
ATOM 712 C C . GLN A 1 100 ? -14.028 -0.926 0.010 1.00 78.38 100 GLN A C 1
ATOM 714 O O . GLN A 1 100 ? -13.188 -0.056 0.214 1.00 78.38 100 GLN A O 1
ATOM 719 N N . ASP A 1 101 ? -14.983 -0.790 -0.914 1.00 72.19 101 ASP A N 1
ATOM 720 C CA . ASP A 1 101 ? -15.025 0.342 -1.857 1.00 72.19 101 ASP A CA 1
ATOM 721 C C . ASP A 1 101 ? -15.036 1.710 -1.150 1.00 72.19 101 ASP A C 1
ATOM 723 O O . ASP A 1 101 ? -14.417 2.664 -1.611 1.00 72.19 101 ASP A O 1
ATOM 727 N N . GLY A 1 102 ? -15.699 1.807 0.009 1.00 78.88 102 GLY A N 1
ATOM 728 C CA . GLY A 1 102 ? -15.732 3.029 0.826 1.00 78.88 102 GLY A CA 1
ATOM 729 C C . GLY A 1 102 ? -14.416 3.364 1.543 1.00 78.88 102 GLY A C 1
ATOM 730 O O . GLY A 1 102 ? -14.306 4.445 2.119 1.00 78.88 102 GLY A O 1
ATOM 731 N N . LEU A 1 103 ? -13.442 2.451 1.522 1.00 88.75 103 LEU A N 1
ATOM 732 C CA . LEU A 1 103 ? -12.104 2.608 2.095 1.00 88.75 103 LEU A CA 1
ATOM 733 C C . LEU A 1 103 ? -11.031 2.849 1.027 1.00 88.75 103 LEU A C 1
ATOM 735 O O . LEU A 1 103 ? -9.888 3.102 1.388 1.00 88.75 103 LEU A O 1
ATOM 739 N N . ALA A 1 104 ? -11.392 2.844 -0.258 1.00 88.75 104 ALA A N 1
ATOM 740 C CA . ALA A 1 104 ? -10.460 3.162 -1.333 1.00 88.75 104 ALA A CA 1
ATOM 741 C C . ALA A 1 104 ? -9.866 4.572 -1.150 1.00 88.75 104 ALA A C 1
ATOM 743 O O . ALA A 1 104 ? -10.592 5.555 -0.954 1.00 88.75 104 ALA A O 1
ATOM 744 N N . GLY A 1 105 ? -8.541 4.674 -1.207 1.00 90.19 105 GLY A N 1
ATOM 745 C CA . GLY A 1 105 ? -7.785 5.896 -0.938 1.00 90.19 105 GLY A CA 1
ATOM 746 C C . GLY A 1 105 ? -7.360 6.062 0.520 1.00 90.19 105 GLY A C 1
ATOM 747 O O . GLY A 1 105 ? -6.738 7.077 0.844 1.00 90.19 105 GLY A O 1
ATOM 748 N N . TRP A 1 106 ? -7.661 5.098 1.394 1.00 94.38 106 TRP A N 1
ATOM 749 C CA . TRP A 1 106 ? -7.346 5.157 2.819 1.00 94.38 106 TRP A CA 1
ATOM 750 C C . TRP A 1 106 ? -6.386 4.043 3.238 1.00 94.38 106 TRP A C 1
ATOM 752 O O . TRP A 1 106 ? -6.612 2.859 3.010 1.00 94.38 106 TRP A O 1
ATOM 762 N N . VAL A 1 107 ? -5.333 4.416 3.958 1.00 94.25 107 VAL A N 1
ATOM 763 C CA . VAL A 1 107 ? -4.420 3.473 4.598 1.00 94.25 107 VAL A CA 1
ATOM 764 C C . VAL A 1 107 ? -5.115 2.847 5.796 1.00 94.25 107 VAL A C 1
ATOM 766 O O . VAL A 1 107 ? -5.491 3.528 6.755 1.00 94.25 107 VAL A O 1
ATOM 769 N N . THR A 1 108 ? -5.253 1.526 5.742 1.00 93.25 108 THR A N 1
ATOM 770 C CA . THR A 1 108 ? -5.831 0.738 6.829 1.00 93.25 108 THR A CA 1
ATOM 771 C C . THR A 1 108 ? -4.920 0.795 8.066 1.00 93.25 108 THR A C 1
ATOM 773 O O . THR A 1 108 ? -3.718 0.532 7.948 1.00 93.25 108 THR A O 1
ATOM 776 N N . PRO A 1 109 ? -5.444 1.107 9.268 1.00 94.00 109 PRO A N 1
ATOM 777 C CA . PRO A 1 109 ? -4.637 1.134 10.483 1.00 94.00 109 PRO A CA 1
ATOM 778 C C . PRO A 1 109 ? -4.115 -0.257 10.861 1.00 94.00 109 PRO A C 1
ATOM 780 O O . PRO A 1 109 ? -4.616 -1.294 10.432 1.00 94.00 109 PRO A O 1
ATOM 783 N N . SER A 1 110 ? -3.097 -0.298 11.720 1.00 93.38 110 SER A N 1
ATOM 784 C CA . SER A 1 110 ? -2.578 -1.570 12.229 1.00 93.38 110 SER A CA 1
ATOM 785 C C . SER A 1 110 ? -3.582 -2.281 13.140 1.00 93.38 110 SER A C 1
ATOM 787 O O . SER A 1 110 ? -4.343 -1.645 13.873 1.00 93.38 110 SER A O 1
ATOM 789 N N . VAL A 1 111 ? -3.515 -3.616 13.151 1.00 95.06 111 VAL A N 1
ATOM 790 C CA . VAL A 1 111 ? -4.221 -4.467 14.121 1.00 95.06 111 VAL A CA 1
ATOM 791 C C . VAL A 1 111 ? -3.884 -4.009 15.544 1.00 95.06 111 VAL A C 1
ATOM 793 O O . VAL A 1 111 ? -2.733 -3.684 15.848 1.00 95.06 111 VAL A O 1
ATOM 796 N N . ARG A 1 112 ? -4.888 -3.987 16.423 1.00 96.25 112 ARG A N 1
ATOM 797 C CA . ARG A 1 112 ? -4.722 -3.663 17.844 1.00 96.25 112 ARG A CA 1
ATOM 798 C C . ARG A 1 112 ? -5.037 -4.871 18.704 1.00 96.25 112 ARG A C 1
ATOM 800 O O . ARG A 1 112 ? -6.050 -5.521 18.486 1.00 96.25 112 ARG A O 1
ATOM 807 N N . ASP A 1 113 ? -4.214 -5.120 19.710 1.00 96.19 113 ASP A N 1
ATOM 808 C CA . ASP A 1 113 ? -4.492 -6.151 20.704 1.00 96.19 113 ASP A CA 1
ATOM 809 C C . ASP A 1 113 ? -5.199 -5.514 21.914 1.00 96.19 113 ASP A C 1
ATOM 811 O O . ASP A 1 113 ? -4.850 -4.413 22.349 1.00 96.19 113 ASP A O 1
ATOM 815 N N . VAL A 1 114 ? -6.217 -6.198 22.435 1.00 96.75 114 VAL A N 1
ATOM 816 C CA . VAL A 1 114 ? -6.924 -5.844 23.672 1.00 96.75 114 VAL A CA 1
ATOM 817 C C . VAL A 1 114 ? -6.991 -7.061 24.586 1.00 96.75 114 VAL A C 1
ATOM 819 O O . VAL A 1 114 ? -7.092 -8.197 24.129 1.00 96.75 114 VAL A O 1
ATOM 822 N N . GLU A 1 115 ? -6.953 -6.837 25.889 1.00 96.94 115 GLU A N 1
ATOM 823 C CA . GLU A 1 115 ? -7.028 -7.884 26.900 1.00 96.94 115 GLU A CA 1
ATOM 824 C C . GLU A 1 115 ? -8.422 -7.936 27.511 1.00 96.94 115 GLU A C 1
ATOM 826 O O . GLU A 1 115 ? -8.996 -6.906 27.865 1.00 96.94 115 GLU A O 1
ATOM 831 N N . VAL A 1 116 ? -8.958 -9.142 27.679 1.00 96.12 116 VAL A N 1
ATOM 832 C CA . VAL A 1 116 ? -10.212 -9.388 28.389 1.00 96.12 116 VAL A CA 1
ATOM 833 C C . VAL A 1 116 ? -9.922 -10.246 29.614 1.00 96.12 116 VAL A C 1
ATOM 835 O O . VAL A 1 116 ? -9.478 -11.384 29.488 1.00 96.12 116 VAL A O 1
ATOM 838 N N . VAL A 1 117 ? -10.185 -9.700 30.801 1.00 95.69 117 VAL A N 1
ATOM 839 C CA . VAL A 1 117 ? -10.012 -10.378 32.099 1.00 95.69 117 VAL A CA 1
ATOM 840 C C . VAL A 1 117 ? -11.279 -10.170 32.910 1.00 95.69 117 VAL A C 1
ATOM 842 O O . VAL A 1 117 ? -11.719 -9.029 33.048 1.00 95.69 117 VAL A O 1
ATOM 845 N N . ARG A 1 118 ? -11.884 -11.235 33.456 1.00 93.44 118 ARG A N 1
ATOM 846 C CA . ARG A 1 118 ? -13.134 -11.149 34.241 1.00 93.44 118 ARG A CA 1
ATOM 847 C C . ARG A 1 118 ? -14.219 -10.299 33.564 1.00 93.44 118 ARG A C 1
ATOM 849 O O . ARG A 1 118 ? -14.902 -9.507 34.209 1.00 93.44 118 ARG A O 1
ATOM 856 N N . CYS A 1 119 ? -14.353 -10.438 32.245 1.00 94.00 119 CYS A N 1
ATOM 857 C CA . CYS A 1 119 ? -15.273 -9.652 31.415 1.00 94.00 119 CYS A CA 1
ATOM 858 C C . CYS A 1 119 ? -15.037 -8.131 31.375 1.00 94.00 119 CYS A C 1
ATOM 860 O O . CYS A 1 119 ? -15.939 -7.372 31.022 1.00 94.00 119 CYS A O 1
ATOM 862 N N . VAL A 1 120 ? -13.823 -7.680 31.680 1.00 94.69 120 VAL A N 1
ATOM 863 C CA . VAL A 1 120 ? -13.392 -6.287 31.528 1.00 94.69 120 VAL A CA 1
ATOM 864 C C . VAL A 1 120 ? -12.379 -6.207 30.393 1.00 94.69 120 VAL A C 1
ATOM 866 O O . VAL A 1 120 ? -11.389 -6.936 30.408 1.00 94.69 120 VAL A O 1
ATOM 869 N N . VAL A 1 121 ? -12.622 -5.319 29.425 1.00 95.94 121 VAL A N 1
ATOM 870 C CA . VAL A 1 121 ? -11.721 -5.082 28.285 1.00 95.94 121 VAL A CA 1
ATOM 871 C C . VAL A 1 121 ? -10.723 -3.971 28.611 1.00 95.94 121 VAL A C 1
ATOM 873 O O . VAL A 1 121 ? -11.110 -2.916 29.123 1.00 95.94 121 VAL A O 1
ATOM 876 N N . LYS A 1 122 ? -9.443 -4.185 28.295 1.00 95.25 122 LYS A N 1
ATOM 877 C CA . LYS A 1 122 ? -8.363 -3.201 28.423 1.00 95.25 122 LYS A CA 1
ATOM 878 C C . LYS A 1 122 ? -7.509 -3.151 27.143 1.00 95.25 122 LYS A C 1
ATOM 880 O O . LYS A 1 122 ? -6.980 -4.183 26.748 1.00 95.25 122 LYS A O 1
ATOM 885 N N . PRO A 1 123 ? -7.321 -1.974 26.522 1.00 95.69 123 PRO A N 1
ATOM 886 C CA . PRO A 1 123 ? -8.058 -0.736 26.782 1.00 95.69 123 PRO A CA 1
ATOM 887 C C . PRO A 1 123 ? -9.556 -0.894 26.461 1.00 95.69 123 PRO A C 1
ATOM 889 O O . PRO A 1 123 ? -9.936 -1.658 25.581 1.00 95.69 123 PRO A O 1
ATOM 892 N N . ALA A 1 124 ? -10.416 -0.156 27.171 1.00 92.69 124 ALA A N 1
ATOM 893 C CA . ALA A 1 124 ? -11.868 -0.200 26.945 1.00 92.69 124 ALA A CA 1
ATOM 894 C C . ALA A 1 124 ? -12.286 0.435 25.603 1.00 92.69 124 ALA A C 1
ATOM 896 O O . ALA A 1 124 ? -13.330 0.085 25.046 1.00 92.69 124 ALA A O 1
ATOM 897 N N . THR A 1 125 ? -11.458 1.356 25.098 1.00 95.19 125 THR A N 1
ATOM 898 C CA . THR A 1 125 ? -11.605 1.994 23.789 1.00 95.19 125 THR A CA 1
ATOM 899 C C . THR A 1 125 ? -10.302 1.868 23.005 1.00 95.19 125 THR A C 1
ATOM 901 O O . THR A 1 125 ? -9.240 2.191 23.536 1.00 95.19 125 THR A O 1
ATOM 904 N N . VAL A 1 126 ? -10.381 1.457 21.740 1.00 95.44 126 VAL A N 1
ATOM 905 C CA . VAL A 1 126 ? -9.258 1.485 20.784 1.00 95.44 126 VAL A CA 1
ATOM 906 C C . VAL A 1 126 ? -9.542 2.487 19.673 1.00 95.44 126 VAL A C 1
ATOM 908 O O . VAL A 1 126 ? -10.636 2.490 19.116 1.00 95.44 126 VAL A O 1
ATOM 911 N N . ALA A 1 127 ? -8.556 3.318 19.341 1.00 95.00 127 ALA A N 1
ATOM 912 C CA . ALA A 1 127 ? -8.625 4.229 18.203 1.00 95.00 127 ALA A CA 1
ATOM 913 C C . ALA A 1 127 ? -8.034 3.573 16.946 1.00 95.00 127 ALA A C 1
ATOM 915 O O . ALA A 1 127 ? -6.937 3.002 16.979 1.00 95.00 127 ALA A O 1
ATOM 916 N N . MET A 1 128 ? -8.780 3.664 15.849 1.00 96.38 128 MET A N 1
ATOM 917 C CA . MET A 1 128 ? -8.459 3.132 14.529 1.00 96.38 128 MET A CA 1
ATOM 918 C C . MET A 1 128 ? -8.560 4.274 13.519 1.00 96.38 128 MET A C 1
ATOM 920 O O . MET A 1 128 ? -9.643 4.582 13.022 1.00 96.38 128 MET A O 1
ATOM 924 N N . THR A 1 129 ? -7.428 4.919 13.251 1.00 96.06 129 THR A N 1
ATOM 925 C CA . THR A 1 129 ? -7.352 6.076 12.356 1.00 96.06 129 THR A CA 1
ATOM 926 C C . THR A 1 129 ? -6.932 5.632 10.959 1.00 96.06 129 THR A C 1
ATOM 928 O O . THR A 1 129 ? -5.817 5.152 10.769 1.00 96.06 129 THR A O 1
ATOM 931 N N . TYR A 1 130 ? -7.824 5.811 9.993 1.00 95.88 130 TYR A N 1
ATOM 932 C CA . TYR A 1 130 ? -7.546 5.659 8.573 1.00 95.88 130 TYR A CA 1
ATOM 933 C C . TYR A 1 130 ? -6.918 6.948 8.054 1.00 95.88 130 TYR A C 1
ATOM 935 O O . TYR A 1 130 ? -7.468 8.040 8.203 1.00 95.88 130 TYR A O 1
ATOM 943 N N . GLU A 1 131 ? -5.744 6.837 7.462 1.00 94.44 131 GLU A N 1
ATOM 944 C CA . GLU A 1 131 ? -5.000 7.981 6.943 1.00 94.44 131 GLU A CA 1
ATOM 945 C C . GLU A 1 131 ? -5.165 8.052 5.425 1.00 94.44 131 GLU A C 1
ATOM 947 O O . GLU A 1 131 ? -5.095 7.028 4.756 1.00 94.44 131 GLU A O 1
ATOM 952 N N . ASP A 1 132 ? -5.397 9.241 4.868 1.00 92.31 132 ASP A N 1
ATOM 953 C CA . ASP A 1 132 ? -5.424 9.423 3.412 1.00 92.31 132 ASP A CA 1
ATOM 954 C C . ASP A 1 132 ? -4.104 8.917 2.800 1.00 92.31 132 ASP A C 1
ATOM 956 O 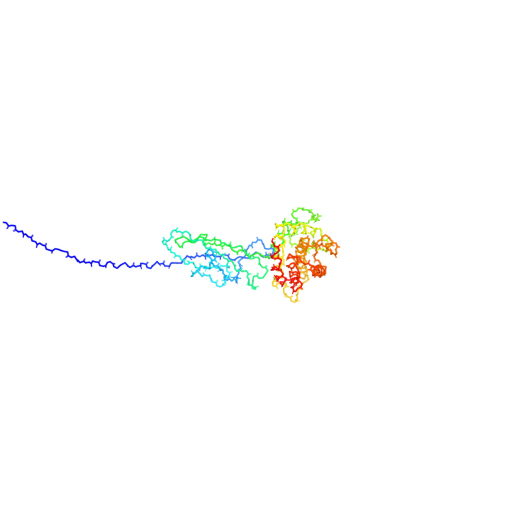O . ASP A 1 132 ? -3.010 9.313 3.218 1.00 92.31 132 ASP A O 1
ATOM 960 N N . ALA A 1 133 ? -4.183 8.032 1.807 1.00 92.25 133 ALA A N 1
ATOM 961 C CA . ALA A 1 133 ? -3.004 7.418 1.207 1.00 92.25 133 ALA A CA 1
ATOM 962 C C . ALA A 1 133 ? -2.081 8.431 0.518 1.00 92.25 133 ALA A C 1
ATOM 964 O O . ALA A 1 133 ? -0.867 8.230 0.511 1.00 92.25 133 ALA A O 1
ATOM 965 N N . LYS A 1 134 ? -2.605 9.564 0.030 1.00 88.25 134 LYS A N 1
ATOM 966 C CA . LYS A 1 134 ? -1.783 10.674 -0.483 1.00 88.25 134 LYS A CA 1
ATOM 967 C C . LYS A 1 134 ? -0.96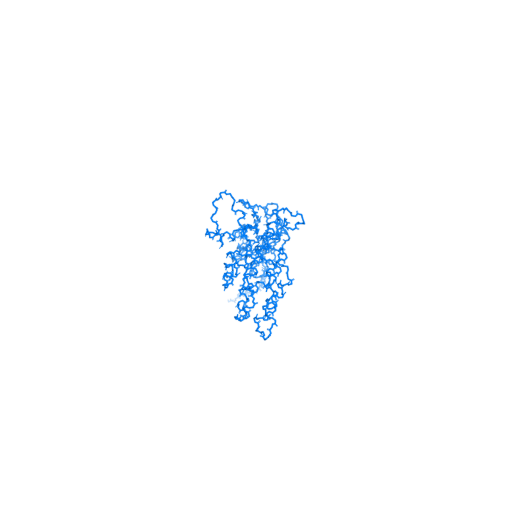6 11.307 0.640 1.00 88.25 134 LYS A C 1
ATOM 969 O O . LYS A 1 134 ? 0.193 11.659 0.434 1.00 88.25 134 LYS A O 1
ATOM 974 N N . MET A 1 135 ? -1.544 11.426 1.837 1.00 87.38 135 MET A N 1
ATOM 975 C CA . MET A 1 135 ? -0.845 11.950 3.013 1.00 87.38 135 MET A CA 1
ATOM 976 C C . MET A 1 135 ? 0.248 10.988 3.475 1.00 87.38 135 MET A C 1
ATOM 978 O O . MET A 1 135 ? 1.383 11.419 3.682 1.00 87.38 135 MET A O 1
ATOM 982 N N . ALA A 1 136 ? -0.065 9.695 3.597 1.00 89.94 136 ALA A N 1
ATOM 983 C CA . ALA A 1 136 ? 0.919 8.679 3.962 1.00 89.94 136 ALA A CA 1
ATOM 984 C C . ALA A 1 136 ? 2.056 8.600 2.936 1.00 89.94 136 ALA A C 1
ATOM 986 O O . ALA A 1 136 ? 3.228 8.577 3.321 1.00 89.94 136 ALA A O 1
ATOM 987 N N . LEU A 1 137 ? 1.726 8.641 1.641 1.00 88.50 137 LEU A N 1
ATOM 988 C CA . LEU A 1 137 ? 2.704 8.716 0.562 1.00 88.50 137 LEU A CA 1
ATOM 989 C C . LEU A 1 137 ? 3.586 9.960 0.717 1.00 88.50 137 LEU A C 1
ATOM 991 O O . LEU A 1 137 ? 4.806 9.835 0.779 1.00 88.50 137 LEU A O 1
ATOM 995 N N . ASN A 1 138 ? 2.999 11.151 0.866 1.00 83.75 138 ASN A N 1
ATOM 996 C CA . ASN A 1 138 ? 3.764 12.386 1.042 1.00 83.75 138 ASN A CA 1
ATOM 997 C C . ASN A 1 138 ? 4.678 12.331 2.282 1.00 83.75 138 ASN A C 1
ATOM 999 O O . ASN A 1 138 ? 5.842 12.726 2.216 1.00 83.75 138 ASN A O 1
ATOM 1003 N N . LYS A 1 139 ? 4.198 11.781 3.406 1.00 84.75 139 LYS A N 1
ATOM 1004 C CA . LYS A 1 139 ? 4.997 11.583 4.627 1.00 84.75 139 LYS A CA 1
ATOM 1005 C C . LYS A 1 139 ? 6.153 10.615 4.405 1.00 84.75 139 LYS A C 1
ATOM 1007 O O . LYS A 1 139 ? 7.263 10.907 4.851 1.00 84.75 139 LYS A O 1
ATOM 1012 N N . MET A 1 140 ? 5.912 9.480 3.746 1.00 86.44 140 MET A N 1
ATOM 1013 C CA . MET A 1 140 ? 6.966 8.528 3.391 1.00 86.44 140 MET A CA 1
ATOM 1014 C C . MET A 1 140 ? 8.020 9.222 2.536 1.00 86.44 140 MET A C 1
ATOM 1016 O O . MET A 1 140 ? 9.202 9.179 2.867 1.00 86.44 140 MET A O 1
ATOM 1020 N N . LEU A 1 141 ? 7.594 9.894 1.471 1.00 83.19 141 LEU A N 1
ATOM 1021 C CA . LEU A 1 141 ? 8.494 10.528 0.521 1.00 83.19 141 LEU A CA 1
ATOM 1022 C C . LEU A 1 141 ? 9.317 11.638 1.168 1.00 83.19 141 LEU A C 1
ATOM 1024 O O . LEU A 1 141 ? 10.541 11.666 1.039 1.00 83.19 141 LEU A O 1
ATOM 1028 N N . SER A 1 142 ? 8.652 12.498 1.936 1.00 76.31 142 SER A N 1
ATOM 1029 C CA . SER A 1 142 ? 9.292 13.573 2.683 1.00 76.31 142 SER A CA 1
ATOM 1030 C C . SER A 1 142 ? 10.347 13.031 3.639 1.00 76.31 142 SER A C 1
ATOM 1032 O O . SER A 1 142 ? 11.473 13.508 3.632 1.00 76.31 142 SER A O 1
ATOM 1034 N N . LYS A 1 143 ? 10.028 11.991 4.420 1.00 78.31 143 LYS A N 1
ATOM 1035 C CA . LYS A 1 143 ? 10.967 11.404 5.389 1.00 78.31 143 LYS A CA 1
ATOM 1036 C C . LYS A 1 143 ? 12.122 10.655 4.731 1.00 78.31 143 LYS A C 1
ATOM 1038 O O . LYS A 1 143 ? 13.251 10.763 5.195 1.00 78.31 143 LYS A O 1
ATOM 1043 N N . GLN A 1 144 ? 11.837 9.868 3.697 1.00 75.50 144 GLN A N 1
ATOM 1044 C CA . GLN A 1 144 ? 12.801 8.924 3.127 1.00 75.50 144 GLN A CA 1
ATOM 1045 C C . GLN A 1 144 ? 13.681 9.543 2.044 1.00 75.50 144 GLN A C 1
ATOM 1047 O O . GLN A 1 144 ? 14.836 9.146 1.898 1.00 75.50 144 GLN A O 1
ATOM 1052 N N . TYR A 1 145 ? 13.150 10.500 1.282 1.00 71.62 145 TYR A N 1
ATOM 1053 C CA . TYR A 1 145 ? 13.808 11.001 0.076 1.00 71.62 145 TYR A CA 1
ATOM 1054 C C . TYR A 1 145 ? 14.086 12.506 0.108 1.00 71.62 145 TYR A C 1
ATOM 1056 O O . TYR A 1 145 ? 15.038 12.941 -0.538 1.00 71.62 145 TYR A O 1
ATOM 1064 N N . PHE A 1 146 ? 13.330 13.293 0.886 1.00 68.38 146 PHE A N 1
ATOM 1065 C CA . PHE A 1 146 ? 13.422 14.763 0.851 1.00 68.38 146 PHE A CA 1
ATOM 1066 C C . PHE A 1 146 ? 13.800 15.437 2.184 1.00 68.38 146 PHE A C 1
ATOM 1068 O O . PHE A 1 146 ? 14.028 16.643 2.208 1.00 68.38 146 PHE A O 1
ATOM 1075 N N . ALA A 1 147 ? 13.967 14.682 3.276 1.00 58.47 147 ALA A N 1
ATOM 1076 C CA . ALA A 1 147 ? 14.231 15.207 4.625 1.00 58.47 147 ALA A CA 1
ATOM 1077 C C . ALA A 1 147 ? 15.609 15.876 4.805 1.00 58.47 147 ALA A C 1
ATOM 1079 O O . ALA A 1 147 ? 15.888 16.433 5.863 1.00 58.47 147 ALA A O 1
ATOM 1080 N N . ALA A 1 148 ? 16.477 15.832 3.794 1.00 44.78 148 ALA A N 1
ATOM 1081 C CA . ALA A 1 148 ? 17.847 16.319 3.885 1.00 44.78 148 ALA A CA 1
ATOM 1082 C C . ALA A 1 148 ? 18.266 17.111 2.640 1.00 44.78 148 ALA A C 1
ATOM 1084 O O . ALA A 1 148 ? 19.215 16.711 1.981 1.00 44.78 148 ALA A O 1
ATOM 1085 N N . GLY A 1 149 ? 17.555 18.190 2.278 1.00 45.31 149 GLY A N 1
ATOM 1086 C CA . GLY A 1 149 ? 18.050 19.277 1.402 1.00 45.31 149 GLY A CA 1
ATOM 1087 C C . GLY A 1 149 ? 18.716 18.905 0.060 1.00 45.31 149 GLY A C 1
ATOM 1088 O O . GLY A 1 149 ? 19.379 19.745 -0.538 1.00 45.31 149 GLY A O 1
ATOM 1089 N N . GLY A 1 150 ? 18.587 17.662 -0.411 1.00 41.00 150 GLY A N 1
ATOM 1090 C CA . GLY A 1 150 ? 19.466 17.074 -1.426 1.00 41.00 150 GLY A CA 1
ATOM 1091 C C . GLY A 1 150 ? 18.935 17.144 -2.853 1.00 41.00 150 GLY A C 1
ATOM 1092 O O . GLY A 1 150 ? 19.623 16.724 -3.779 1.00 41.00 150 GLY A O 1
ATOM 1093 N N . VAL A 1 151 ? 17.726 17.672 -3.049 1.00 45.00 151 VAL A N 1
ATOM 1094 C CA . VAL A 1 151 ? 17.150 17.926 -4.373 1.00 45.00 151 VAL A CA 1
ATOM 1095 C C . VAL A 1 151 ? 16.384 19.252 -4.314 1.00 45.00 151 VAL A C 1
ATOM 1097 O O . VAL A 1 151 ? 15.197 19.281 -4.017 1.00 45.00 151 VAL A O 1
ATOM 1100 N N . GLY A 1 152 ? 17.094 20.356 -4.566 1.00 40.00 152 GLY A N 1
ATOM 1101 C CA . GLY A 1 152 ? 16.510 21.685 -4.785 1.00 40.00 152 GLY A CA 1
ATOM 1102 C C . GLY A 1 152 ? 16.300 22.519 -3.521 1.00 40.00 152 GLY A C 1
ATOM 1103 O O . GLY A 1 152 ? 15.256 22.463 -2.880 1.00 40.00 152 GLY A O 1
ATOM 1104 N N . SER A 1 153 ? 17.276 23.365 -3.198 1.00 32.06 153 SER A N 1
ATOM 1105 C CA . SER A 1 153 ? 17.107 24.480 -2.267 1.00 32.06 153 SER A CA 1
ATOM 1106 C C . SER A 1 153 ? 16.214 25.554 -2.900 1.00 32.06 153 SER A C 1
ATOM 1108 O O . SER A 1 153 ? 16.684 26.369 -3.692 1.00 32.06 153 SER A O 1
ATOM 1110 N N . GLY A 1 154 ? 14.931 25.548 -2.549 1.00 33.34 154 GLY A N 1
ATOM 1111 C CA . GLY A 1 154 ? 13.999 26.645 -2.792 1.00 33.34 154 GLY A CA 1
ATOM 1112 C C . GLY A 1 154 ? 13.325 27.019 -1.480 1.00 33.34 154 GLY A C 1
ATOM 1113 O O . GLY A 1 154 ? 12.420 26.329 -1.023 1.00 33.34 154 GLY A O 1
ATOM 1114 N N . SER A 1 155 ? 13.804 28.086 -0.845 1.00 37.03 155 SER A N 1
ATOM 1115 C CA . SER A 1 155 ? 13.160 28.712 0.306 1.00 37.03 155 SER A CA 1
ATOM 1116 C C . SER A 1 155 ? 11.823 29.321 -0.121 1.00 37.03 155 SER A C 1
ATOM 1118 O O . SER A 1 155 ? 11.804 30.277 -0.894 1.00 37.03 155 SER A O 1
ATOM 1120 N N . GLY A 1 156 ? 10.717 28.796 0.397 1.00 31.36 156 GLY A N 1
ATOM 1121 C CA . GLY A 1 156 ? 9.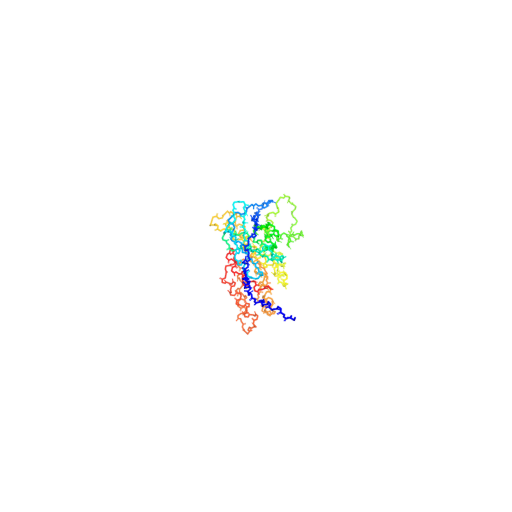388 29.363 0.206 1.00 31.36 156 GLY A CA 1
ATOM 1122 C C . GLY A 1 156 ? 8.442 28.826 1.268 1.00 31.36 156 GLY A C 1
ATOM 1123 O O . GLY A 1 156 ? 8.095 27.652 1.274 1.00 31.36 156 GLY A O 1
ATOM 1124 N N . SER A 1 157 ? 8.065 29.686 2.206 1.00 35.62 157 SER A N 1
ATOM 1125 C CA . SER A 1 157 ? 6.996 29.448 3.168 1.00 35.62 157 SER A CA 1
ATOM 1126 C C . SER A 1 157 ? 5.670 29.215 2.436 1.00 35.62 157 SER A C 1
ATOM 1128 O O . SER A 1 157 ? 5.190 30.122 1.761 1.00 35.62 157 SER A O 1
ATOM 1130 N N . GLY A 1 158 ? 5.066 28.039 2.602 1.00 32.94 158 GLY A N 1
ATOM 1131 C CA . GLY A 1 158 ? 3.700 27.767 2.148 1.00 32.94 158 GLY A CA 1
ATOM 1132 C C . GLY A 1 158 ? 3.500 26.312 1.733 1.00 32.94 158 GLY A C 1
ATOM 1133 O O . GLY A 1 158 ? 3.924 25.917 0.659 1.00 32.94 158 GLY A O 1
ATOM 1134 N N . SER A 1 159 ? 2.816 25.539 2.581 1.00 36.84 159 SER A N 1
ATOM 1135 C CA . SER A 1 159 ? 2.347 24.161 2.356 1.00 36.84 159 SER A CA 1
ATOM 1136 C C . SER A 1 159 ? 3.433 23.083 2.160 1.00 36.84 159 SER A C 1
ATOM 1138 O O . SER A 1 159 ? 4.132 23.006 1.157 1.00 36.84 159 SER A O 1
ATOM 1140 N N . ALA A 1 160 ? 3.519 22.149 3.106 1.00 40.41 160 ALA A N 1
ATOM 1141 C CA . ALA A 1 160 ? 4.272 20.900 2.956 1.00 40.41 160 ALA A CA 1
ATOM 1142 C C . ALA A 1 160 ? 3.613 19.921 1.947 1.00 40.41 160 ALA A C 1
ATOM 1144 O O . ALA A 1 160 ? 3.873 18.718 1.985 1.00 40.41 160 ALA A O 1
ATOM 1145 N N . GLU A 1 161 ? 2.717 20.407 1.079 1.00 46.66 161 GLU A N 1
ATOM 1146 C CA . GLU A 1 161 ? 1.635 19.604 0.503 1.00 46.66 161 GLU A CA 1
ATOM 1147 C C . GLU A 1 161 ? 1.734 19.295 -0.998 1.00 46.66 161 GLU A C 1
ATOM 1149 O O . GLU A 1 161 ? 0.887 18.569 -1.502 1.00 46.66 161 GLU A O 1
ATOM 1154 N N . GLU A 1 162 ? 2.760 19.713 -1.739 1.00 52.78 162 GLU A N 1
ATOM 1155 C CA . GLU A 1 162 ? 2.816 19.370 -3.183 1.00 52.78 162 GLU A CA 1
ATOM 1156 C C . GLU A 1 162 ? 4.198 18.973 -3.711 1.00 52.78 162 GLU A C 1
ATOM 1158 O O . GLU A 1 162 ? 4.359 18.671 -4.895 1.00 52.78 162 GLU A O 1
ATOM 1163 N N . ILE A 1 163 ? 5.200 18.890 -2.830 1.00 53.94 163 ILE A N 1
ATOM 1164 C CA . ILE A 1 163 ? 6.610 18.679 -3.204 1.00 53.94 163 ILE A CA 1
ATOM 1165 C C . ILE A 1 163 ? 6.795 17.418 -4.069 1.00 53.94 163 ILE A C 1
ATOM 1167 O O . ILE A 1 163 ? 7.580 17.408 -5.015 1.00 53.94 163 ILE A O 1
ATOM 1171 N N . TRP A 1 164 ? 6.040 16.356 -3.797 1.00 58.19 164 TRP A N 1
ATOM 1172 C CA . TRP A 1 164 ? 6.201 15.072 -4.475 1.00 58.19 164 TRP A CA 1
ATOM 1173 C C . TRP A 1 164 ? 5.576 14.997 -5.874 1.00 58.19 164 TRP A C 1
ATOM 1175 O O . TRP A 1 164 ? 6.014 14.172 -6.679 1.00 58.19 164 TRP A O 1
ATOM 1185 N N . ILE A 1 165 ? 4.574 15.829 -6.180 1.00 56.84 165 ILE A N 1
ATOM 1186 C CA . ILE A 1 165 ? 3.876 15.810 -7.477 1.00 56.84 165 ILE A CA 1
ATOM 1187 C C . ILE A 1 165 ? 4.793 16.375 -8.567 1.00 56.84 165 ILE A C 1
ATOM 1189 O O . ILE A 1 165 ? 4.818 15.844 -9.676 1.00 56.84 165 ILE A O 1
ATOM 1193 N N . GLN A 1 166 ? 5.591 17.400 -8.247 1.00 56.03 166 GLN A N 1
ATOM 1194 C CA . GLN A 1 166 ? 6.430 18.104 -9.225 1.00 56.03 166 GLN A CA 1
ATOM 1195 C C . GLN A 1 166 ? 7.818 17.475 -9.442 1.00 56.03 166 GLN A C 1
ATOM 1197 O O . GLN A 1 166 ? 8.475 17.758 -10.443 1.00 56.03 166 GLN A O 1
ATOM 1202 N N . GLN A 1 167 ? 8.286 16.615 -8.532 1.00 59.69 167 GLN A N 1
ATOM 1203 C CA . GLN A 1 167 ? 9.687 16.168 -8.512 1.00 59.69 167 GLN A CA 1
ATOM 1204 C C . GLN A 1 167 ? 9.982 14.869 -9.277 1.00 59.69 167 GLN A C 1
ATOM 1206 O O . GLN A 1 167 ? 11.147 14.477 -9.373 1.00 59.69 167 GLN A O 1
ATOM 1211 N N . ILE A 1 168 ? 8.980 14.212 -9.875 1.00 64.31 168 ILE A N 1
ATOM 1212 C CA . ILE A 1 168 ? 9.211 13.076 -10.781 1.00 64.31 168 ILE A CA 1
ATOM 1213 C C . ILE A 1 168 ? 9.024 13.501 -12.233 1.00 64.31 168 ILE A C 1
ATOM 1215 O O . ILE A 1 168 ? 8.013 13.206 -12.870 1.00 64.31 168 ILE A O 1
ATOM 1219 N N . SER A 1 169 ? 10.022 14.177 -12.790 1.00 55.97 169 SER A N 1
ATOM 1220 C CA . SER A 1 169 ? 10.225 14.230 -14.241 1.00 55.97 169 SER A CA 1
ATOM 1221 C C . SER A 1 169 ? 11.152 13.083 -14.688 1.00 55.97 169 SER A C 1
ATOM 1223 O O . SER A 1 169 ? 11.784 12.417 -13.867 1.00 55.97 169 SER A O 1
ATOM 1225 N N . GLY A 1 170 ? 11.179 12.746 -15.980 1.00 48.19 170 GLY A N 1
ATOM 1226 C CA . GLY A 1 170 ? 12.013 11.644 -16.483 1.00 48.19 170 GLY A CA 1
ATOM 1227 C C . GLY A 1 170 ? 13.499 11.837 -16.137 1.00 48.19 170 GLY A C 1
ATOM 1228 O O . GLY A 1 170 ? 14.012 12.947 -16.218 1.00 48.19 170 GLY A O 1
ATOM 1229 N N . ASN A 1 171 ? 14.195 10.751 -15.770 1.00 54.09 171 ASN A N 1
ATOM 1230 C CA . ASN A 1 171 ? 15.615 10.713 -15.367 1.00 54.09 171 ASN A CA 1
ATOM 1231 C C . ASN A 1 171 ? 15.994 11.403 -14.040 1.00 54.09 171 ASN A C 1
ATOM 1233 O O . ASN A 1 171 ? 17.121 11.880 -13.894 1.00 54.09 171 ASN A O 1
ATOM 1237 N N . THR A 1 172 ? 15.122 11.394 -13.032 1.00 62.47 172 THR A N 1
ATOM 1238 C CA . THR A 1 172 ? 15.448 11.986 -11.724 1.00 62.47 172 THR A CA 1
ATOM 1239 C C . THR A 1 172 ? 16.581 11.253 -10.982 1.00 62.47 172 THR A C 1
ATOM 1241 O O . THR A 1 172 ? 16.683 10.022 -11.057 1.00 62.47 172 THR A O 1
ATOM 1244 N N . PRO A 1 173 ? 17.423 11.970 -10.204 1.00 72.81 173 PRO A N 1
ATOM 1245 C CA . PRO A 1 173 ? 18.397 11.375 -9.274 1.00 72.81 173 PRO A CA 1
ATOM 1246 C C . PRO A 1 173 ? 17.777 10.327 -8.339 1.00 72.81 173 PRO A C 1
ATOM 1248 O O . PRO A 1 173 ? 18.402 9.330 -7.981 1.00 72.81 173 PRO A O 1
ATOM 1251 N N . LEU A 1 174 ? 16.501 10.521 -8.016 1.00 79.25 174 LEU A N 1
ATOM 1252 C CA . LEU A 1 174 ? 15.672 9.617 -7.239 1.00 79.25 174 LEU A CA 1
ATOM 1253 C C . LEU A 1 174 ? 15.599 8.199 -7.836 1.00 79.25 174 LEU A C 1
ATOM 1255 O O . LEU A 1 174 ? 15.682 7.224 -7.095 1.00 79.25 174 LEU A O 1
ATOM 1259 N N . ALA A 1 175 ? 15.541 8.051 -9.164 1.00 83.88 175 ALA A N 1
ATOM 1260 C CA . ALA A 1 175 ? 15.536 6.734 -9.801 1.00 83.88 175 ALA A CA 1
ATOM 1261 C C . ALA A 1 175 ? 16.813 5.930 -9.503 1.00 83.88 175 ALA A C 1
ATOM 1263 O O . ALA A 1 175 ? 16.755 4.717 -9.298 1.00 83.88 175 ALA A O 1
ATOM 1264 N N . ALA A 1 176 ? 17.969 6.597 -9.415 1.00 83.06 176 ALA A N 1
ATOM 1265 C CA . ALA A 1 176 ? 19.218 5.948 -9.023 1.00 83.06 176 ALA A CA 1
ATOM 1266 C C . ALA A 1 176 ? 19.215 5.549 -7.535 1.00 83.06 176 ALA A C 1
ATOM 1268 O O . ALA A 1 176 ? 19.684 4.461 -7.194 1.00 83.06 176 ALA A O 1
ATOM 1269 N N . VAL A 1 177 ? 18.648 6.392 -6.661 1.00 86.06 177 VAL A N 1
ATOM 1270 C CA . VAL A 1 177 ? 18.484 6.094 -5.227 1.00 86.06 177 VAL A CA 1
ATOM 1271 C C . VAL A 1 177 ? 17.618 4.851 -5.028 1.00 86.06 177 VAL A C 1
ATOM 1273 O O . VAL A 1 177 ? 18.042 3.923 -4.338 1.00 86.06 177 VAL A O 1
ATOM 1276 N N . LEU A 1 178 ? 16.453 4.789 -5.680 1.00 88.62 178 LEU A N 1
ATOM 1277 C CA . LEU A 1 178 ? 15.559 3.632 -5.595 1.00 88.62 178 LEU A CA 1
ATOM 1278 C C . LEU A 1 178 ? 16.211 2.377 -6.188 1.00 88.62 178 LEU A C 1
ATOM 1280 O O . LEU A 1 178 ? 16.151 1.315 -5.574 1.00 88.62 178 LEU A O 1
ATOM 1284 N N . GLY A 1 179 ? 16.914 2.492 -7.319 1.00 88.62 179 GLY A N 1
ATOM 1285 C CA . GLY A 1 179 ? 17.665 1.371 -7.896 1.00 88.62 179 GLY A CA 1
ATOM 1286 C C . GLY A 1 179 ? 18.715 0.796 -6.941 1.00 88.62 179 GLY A C 1
ATOM 1287 O O . GLY A 1 179 ? 18.859 -0.421 -6.836 1.00 88.62 179 GLY A O 1
ATOM 1288 N N . LYS A 1 180 ? 19.416 1.653 -6.185 1.00 89.62 180 LYS A N 1
ATOM 1289 C CA . LYS A 1 180 ? 20.360 1.216 -5.144 1.00 89.62 180 LYS A CA 1
ATOM 1290 C C . LYS A 1 180 ? 19.640 0.585 -3.949 1.00 89.62 180 LYS A C 1
ATOM 1292 O O . LYS A 1 180 ? 20.079 -0.444 -3.451 1.00 89.62 180 LYS A O 1
ATOM 1297 N N . GLN A 1 181 ? 18.542 1.171 -3.477 1.00 91.12 181 GLN A N 1
ATOM 1298 C CA . GLN A 1 181 ? 17.774 0.618 -2.356 1.00 91.12 181 GLN A CA 1
ATOM 1299 C C . GLN A 1 181 ? 17.210 -0.773 -2.680 1.00 91.12 181 GLN A C 1
ATOM 1301 O O . GLN A 1 181 ? 17.276 -1.671 -1.835 1.00 91.12 181 GLN A O 1
ATOM 1306 N N . ALA A 1 182 ? 16.748 -0.985 -3.915 1.00 93.25 182 ALA A N 1
ATOM 1307 C CA . ALA A 1 182 ? 16.183 -2.250 -4.379 1.00 93.25 182 ALA A CA 1
ATOM 1308 C C . ALA A 1 182 ? 17.162 -3.440 -4.296 1.00 93.25 182 ALA A C 1
ATOM 1310 O O . ALA A 1 182 ? 16.735 -4.596 -4.291 1.00 93.25 182 ALA A O 1
ATOM 1311 N N . THR A 1 183 ? 18.474 -3.208 -4.170 1.00 91.44 183 THR A N 1
ATOM 1312 C CA . THR A 1 183 ? 19.452 -4.296 -4.004 1.00 91.44 183 THR A CA 1
ATOM 1313 C C . THR A 1 183 ? 19.507 -4.856 -2.578 1.00 91.44 183 THR A C 1
ATOM 1315 O O . THR A 1 183 ? 20.141 -5.883 -2.352 1.00 91.44 183 THR A O 1
ATOM 1318 N N . THR A 1 184 ? 18.843 -4.221 -1.608 1.00 92.50 184 THR A N 1
ATOM 1319 C CA . THR A 1 184 ? 18.836 -4.626 -0.189 1.00 92.50 184 THR A CA 1
ATOM 1320 C C . THR A 1 184 ? 17.442 -5.076 0.248 1.00 92.50 184 THR A C 1
ATOM 1322 O O . THR A 1 184 ? 16.449 -4.575 -0.269 1.00 92.50 184 THR A O 1
ATOM 1325 N N . ALA A 1 185 ? 17.335 -5.998 1.211 1.00 90.88 185 ALA A N 1
ATOM 1326 C CA . ALA A 1 185 ? 16.030 -6.473 1.694 1.00 90.88 185 ALA A CA 1
ATOM 1327 C C . ALA A 1 185 ? 15.179 -5.339 2.297 1.00 90.88 185 ALA A C 1
ATOM 1329 O O . ALA A 1 185 ? 14.019 -5.167 1.928 1.00 90.88 185 ALA A O 1
ATOM 1330 N N . SER A 1 186 ? 15.778 -4.511 3.158 1.00 90.44 186 SER A N 1
ATOM 1331 C CA . SER A 1 186 ? 15.099 -3.357 3.758 1.00 90.44 186 SER A CA 1
ATOM 1332 C C . SER A 1 186 ? 14.673 -2.328 2.707 1.00 90.44 186 SER A C 1
ATOM 1334 O O . SER A 1 186 ? 13.567 -1.803 2.781 1.00 90.44 186 SER A O 1
ATOM 1336 N N . GLY A 1 187 ? 15.513 -2.064 1.701 1.00 91.56 187 GLY A N 1
ATOM 1337 C CA . GLY A 1 187 ? 15.172 -1.136 0.625 1.00 91.56 187 GLY A CA 1
ATOM 1338 C C . GLY A 1 187 ? 14.084 -1.667 -0.312 1.00 91.56 187 GLY A C 1
ATOM 1339 O O . GLY A 1 187 ? 13.211 -0.896 -0.696 1.00 91.56 187 GLY A O 1
ATOM 1340 N N . ARG A 1 188 ? 14.050 -2.974 -0.619 1.00 93.44 188 ARG A N 1
ATOM 1341 C CA . ARG A 1 188 ? 12.927 -3.577 -1.365 1.00 93.44 188 ARG A CA 1
ATOM 1342 C C . ARG A 1 188 ? 11.606 -3.430 -0.620 1.00 93.44 188 ARG A C 1
ATOM 1344 O O . ARG A 1 188 ? 10.627 -3.015 -1.231 1.00 93.44 188 ARG A O 1
ATOM 1351 N N . LYS A 1 189 ? 11.603 -3.666 0.697 1.00 92.06 189 LYS A N 1
ATOM 1352 C CA . LYS A 1 189 ? 10.414 -3.466 1.536 1.00 92.06 189 LYS A CA 1
ATOM 1353 C C . LYS A 1 189 ? 9.901 -2.023 1.465 1.00 92.06 189 LYS A C 1
ATOM 1355 O O . LYS A 1 189 ? 8.706 -1.829 1.291 1.00 92.06 189 LYS A O 1
ATOM 1360 N N . LEU A 1 190 ? 10.794 -1.033 1.538 1.00 91.00 190 LEU A N 1
ATOM 1361 C CA . LEU A 1 190 ? 10.426 0.384 1.409 1.00 91.00 190 LEU A CA 1
ATOM 1362 C C . LEU A 1 190 ? 9.848 0.717 0.025 1.00 91.00 190 LEU A C 1
ATOM 1364 O O . LEU A 1 190 ? 8.838 1.404 -0.070 1.00 91.00 190 LEU A O 1
ATOM 1368 N N . ILE A 1 191 ? 10.456 0.214 -1.052 1.00 93.06 191 ILE A N 1
ATOM 1369 C CA . ILE A 1 191 ? 9.973 0.455 -2.423 1.00 93.06 191 ILE A CA 1
ATOM 1370 C C . ILE A 1 191 ? 8.634 -0.251 -2.674 1.00 93.06 191 ILE A C 1
ATOM 1372 O O . ILE A 1 191 ? 7.788 0.250 -3.413 1.00 93.06 191 ILE A O 1
ATOM 1376 N N . PHE A 1 192 ? 8.422 -1.409 -2.055 1.00 93.12 192 PHE A N 1
ATOM 1377 C CA . PHE A 1 192 ? 7.142 -2.099 -2.092 1.00 93.12 192 PHE A CA 1
ATOM 1378 C C . PHE A 1 192 ? 6.049 -1.299 -1.374 1.00 93.12 192 PHE A C 1
ATOM 1380 O O . PHE A 1 192 ? 4.990 -1.075 -1.950 1.00 93.12 192 PHE A O 1
ATOM 1387 N N . GLU A 1 193 ? 6.331 -0.795 -0.172 1.00 91.88 193 GLU A N 1
ATOM 1388 C CA . GLU A 1 193 ? 5.410 0.070 0.577 1.00 91.88 193 GLU A CA 1
ATOM 1389 C C . GLU A 1 193 ? 5.088 1.355 -0.209 1.00 91.88 193 GLU A C 1
ATOM 1391 O O . GLU A 1 193 ? 3.933 1.766 -0.287 1.00 91.88 193 GLU A O 1
ATOM 1396 N N . LEU A 1 194 ? 6.080 1.937 -0.894 1.00 92.19 194 LEU A N 1
ATOM 1397 C CA . LEU A 1 194 ? 5.881 3.051 -1.825 1.00 92.19 194 LEU A CA 1
ATOM 1398 C C . LEU A 1 194 ? 4.896 2.700 -2.954 1.00 92.19 194 LEU A C 1
ATOM 1400 O O . LEU A 1 194 ? 4.024 3.504 -3.283 1.00 92.19 194 LEU A O 1
ATOM 1404 N N . HIS A 1 195 ? 5.024 1.513 -3.555 1.00 93.69 195 HIS A N 1
ATOM 1405 C CA . HIS A 1 195 ? 4.101 1.056 -4.595 1.00 93.69 195 HIS A CA 1
ATOM 1406 C C . HIS A 1 195 ? 2.677 0.856 -4.061 1.00 93.69 195 HIS A C 1
ATOM 1408 O O . HIS A 1 195 ? 1.721 1.259 -4.730 1.00 93.69 195 HIS A O 1
ATOM 1414 N N . GLU A 1 196 ? 2.532 0.247 -2.881 1.00 92.50 196 GLU A N 1
ATOM 1415 C CA . GLU A 1 196 ? 1.232 0.040 -2.236 1.00 92.50 196 GLU A CA 1
ATOM 1416 C C . GLU A 1 196 ? 0.562 1.384 -1.923 1.00 92.50 196 GLU A C 1
ATOM 1418 O O . GLU A 1 196 ? -0.573 1.597 -2.340 1.00 92.50 196 GLU A O 1
ATOM 1423 N N . LEU A 1 197 ? 1.278 2.337 -1.317 1.00 92.94 197 LEU A N 1
ATOM 1424 C CA . LEU A 1 197 ? 0.739 3.669 -1.019 1.00 92.94 197 LEU A CA 1
ATOM 1425 C C . LEU A 1 197 ? 0.351 4.452 -2.278 1.00 92.94 197 LEU A C 1
ATOM 1427 O O . LEU A 1 197 ? -0.711 5.071 -2.308 1.00 92.94 197 LEU A O 1
ATOM 1431 N N . ALA A 1 198 ? 1.175 4.421 -3.331 1.00 92.56 198 ALA A N 1
ATOM 1432 C CA . ALA A 1 198 ? 0.850 5.096 -4.589 1.00 92.56 198 ALA A CA 1
ATOM 1433 C C . ALA A 1 198 ? -0.380 4.482 -5.276 1.00 92.56 198 ALA A C 1
ATOM 1435 O O . ALA A 1 198 ? -1.176 5.197 -5.884 1.00 92.56 198 ALA A O 1
ATOM 1436 N N . THR A 1 199 ? -0.552 3.165 -5.161 1.00 93.25 199 THR A N 1
ATOM 1437 C CA . THR A 1 199 ? -1.713 2.452 -5.705 1.00 93.25 199 THR A CA 1
ATOM 1438 C C . THR A 1 199 ? -2.975 2.712 -4.905 1.00 93.25 199 THR A C 1
ATOM 1440 O O . THR A 1 199 ? -4.013 3.000 -5.499 1.00 93.25 199 THR A O 1
ATOM 1443 N N . GLU A 1 200 ? -2.873 2.701 -3.579 1.00 93.38 200 GLU A N 1
ATOM 1444 C CA . GLU A 1 200 ? -3.981 3.044 -2.697 1.00 93.38 200 GLU A CA 1
ATOM 1445 C C . GLU A 1 200 ? -4.427 4.489 -2.943 1.00 93.38 200 GLU A C 1
ATOM 1447 O O . GLU A 1 200 ? -5.604 4.742 -3.182 1.00 93.38 200 GLU A O 1
ATOM 1452 N N . ALA A 1 201 ? -3.489 5.437 -3.029 1.00 91.50 201 ALA A N 1
ATOM 1453 C CA . ALA A 1 201 ? -3.790 6.829 -3.356 1.00 91.50 201 ALA A CA 1
ATOM 1454 C C . ALA A 1 201 ? -4.478 6.980 -4.724 1.00 91.50 201 ALA A C 1
ATOM 1456 O O . ALA A 1 201 ? -5.409 7.774 -4.854 1.00 91.50 201 ALA A O 1
ATOM 1457 N N . ALA A 1 202 ? -4.075 6.193 -5.728 1.00 91.81 202 ALA A N 1
ATOM 1458 C CA . ALA A 1 202 ? -4.700 6.191 -7.053 1.00 91.81 202 ALA A CA 1
ATOM 1459 C C . ALA A 1 202 ? -6.106 5.564 -7.068 1.00 91.81 202 ALA A C 1
ATOM 1461 O O . ALA A 1 202 ? -6.838 5.719 -8.046 1.00 91.81 202 ALA A O 1
ATOM 1462 N N . SER A 1 203 ? -6.494 4.860 -6.002 1.00 91.00 203 SER A N 1
ATOM 1463 C CA . SER A 1 203 ? -7.833 4.295 -5.842 1.00 91.00 203 SER A CA 1
ATOM 1464 C C . SER A 1 203 ? -8.845 5.280 -5.248 1.00 91.00 203 SER A C 1
ATOM 1466 O O . SER A 1 203 ? -10.039 4.986 -5.261 1.00 91.00 203 SER A O 1
ATOM 1468 N N . ALA A 1 204 ? -8.412 6.464 -4.799 1.00 89.31 204 ALA A N 1
ATOM 1469 C CA . ALA A 1 204 ? -9.303 7.475 -4.238 1.00 89.31 204 ALA A CA 1
ATOM 1470 C C . ALA A 1 204 ? -10.484 7.785 -5.190 1.00 89.31 204 ALA A C 1
ATOM 1472 O O . ALA A 1 204 ? -10.249 8.044 -6.375 1.00 89.31 204 ALA A O 1
ATOM 1473 N N . PRO A 1 205 ? -11.745 7.821 -4.709 1.00 87.38 205 PRO A N 1
ATOM 1474 C CA . PRO A 1 205 ? -12.919 8.016 -5.565 1.00 87.38 205 PRO A CA 1
ATOM 1475 C C . PRO A 1 205 ? -12.872 9.272 -6.445 1.00 87.38 205 PRO A C 1
ATOM 1477 O O . PRO A 1 205 ? -13.340 9.237 -7.581 1.00 87.38 205 PRO A O 1
ATOM 1480 N N . SER A 1 206 ? -12.261 10.360 -5.959 1.00 85.69 206 SER A N 1
ATOM 1481 C CA . SER A 1 206 ? -12.085 11.601 -6.728 1.00 85.69 206 SER A CA 1
ATOM 1482 C C . SER A 1 206 ? -11.255 11.400 -8.000 1.00 85.69 206 SER A C 1
ATOM 1484 O O . SER A 1 206 ? -11.493 12.061 -9.000 1.00 85.69 206 SER A O 1
ATOM 1486 N N . LEU A 1 207 ? -10.329 10.436 -8.002 1.00 87.50 207 LEU A N 1
ATOM 1487 C CA . LEU A 1 207 ? -9.461 10.125 -9.140 1.00 87.50 207 LEU A CA 1
ATOM 1488 C C . LEU A 1 207 ? -10.060 9.093 -10.105 1.00 87.50 207 LEU A C 1
ATOM 1490 O O . LEU A 1 207 ? -9.459 8.798 -11.134 1.00 87.50 207 LEU A O 1
ATOM 1494 N N . GLN A 1 208 ? -11.242 8.547 -9.798 1.00 83.38 208 GLN A N 1
ATOM 1495 C CA . GLN A 1 208 ? -11.923 7.565 -10.650 1.00 83.38 208 GLN A CA 1
ATOM 1496 C C . GLN A 1 208 ? -12.957 8.196 -11.601 1.00 83.38 208 GLN A C 1
ATOM 1498 O O . GLN A 1 208 ? -13.569 7.488 -12.401 1.00 83.38 208 GLN A O 1
ATOM 1503 N N . SER A 1 209 ? -13.179 9.511 -11.520 1.00 81.50 209 SER A N 1
ATOM 1504 C CA . SER A 1 209 ? -14.133 10.223 -12.377 1.00 81.50 209 SER A CA 1
ATOM 1505 C C . SER A 1 209 ? -13.642 10.306 -13.826 1.00 81.50 209 SER A C 1
ATOM 1507 O O . SER A 1 209 ? -12.466 10.542 -14.082 1.00 81.50 209 SER A O 1
ATOM 1509 N N . ALA A 1 210 ? -14.553 10.194 -14.799 1.00 82.12 210 ALA A N 1
ATOM 1510 C CA . ALA A 1 210 ? -14.237 10.456 -16.209 1.00 82.12 210 ALA A CA 1
ATOM 1511 C C . ALA A 1 210 ? -13.924 11.944 -16.479 1.00 82.12 210 ALA A C 1
ATOM 1513 O O . ALA A 1 210 ? -13.254 12.277 -17.455 1.00 82.12 210 ALA A O 1
ATOM 1514 N N . ASN A 1 211 ? -14.387 12.837 -15.598 1.00 87.62 211 ASN A N 1
ATOM 1515 C CA . ASN A 1 211 ? -14.280 14.287 -15.733 1.00 87.62 211 ASN A CA 1
ATOM 1516 C C . ASN A 1 211 ? -13.347 14.869 -14.664 1.00 87.62 211 ASN A C 1
ATOM 1518 O O . ASN A 1 211 ? -13.762 15.709 -13.871 1.00 87.62 211 ASN A O 1
ATOM 1522 N N . LEU A 1 212 ? -12.100 14.393 -14.625 1.00 88.94 212 LEU A N 1
ATOM 1523 C CA . LEU A 1 212 ? -11.084 14.914 -13.707 1.00 88.94 212 LEU A CA 1
ATOM 1524 C C . LEU A 1 212 ? -10.761 16.383 -14.005 1.00 88.94 212 LEU A C 1
ATOM 1526 O O . LEU A 1 212 ? -10.587 16.769 -15.172 1.00 88.94 212 LEU A O 1
ATOM 1530 N N . SER A 1 213 ? -10.607 17.174 -12.943 1.00 89.69 213 SER A N 1
ATOM 1531 C CA . SER A 1 213 ? -10.023 18.513 -13.019 1.00 89.69 213 SER A CA 1
ATOM 1532 C C . SER A 1 213 ? -8.565 18.450 -13.506 1.00 89.69 213 SER A C 1
ATOM 1534 O O . SER A 1 213 ? -7.942 17.386 -13.541 1.00 89.69 213 SER A O 1
ATOM 1536 N N . ALA A 1 214 ? -7.987 19.587 -13.905 1.00 87.31 214 ALA A N 1
ATOM 1537 C CA . ALA A 1 214 ? -6.578 19.630 -14.312 1.00 87.31 214 ALA A CA 1
ATOM 1538 C C . ALA A 1 214 ? -5.633 19.192 -13.174 1.00 87.31 214 ALA A C 1
ATOM 1540 O O . ALA A 1 214 ? -4.666 18.471 -13.416 1.00 87.31 214 AL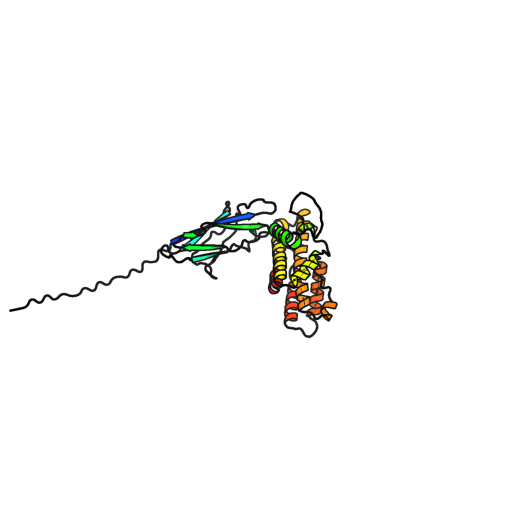A A O 1
ATOM 1541 N N . GLU A 1 215 ? -5.953 19.576 -11.939 1.00 83.81 215 GLU A N 1
ATOM 1542 C CA . GLU A 1 215 ? -5.200 19.210 -10.735 1.00 83.81 215 GLU A CA 1
ATOM 1543 C C . GLU A 1 215 ? -5.304 17.709 -10.446 1.00 83.81 215 GLU A C 1
ATOM 1545 O O . GLU A 1 215 ? -4.299 17.046 -10.197 1.00 83.81 215 GLU A O 1
ATOM 1550 N N . GLU A 1 216 ? -6.505 17.137 -10.560 1.00 87.00 216 GLU A N 1
ATOM 1551 C CA . GLU A 1 216 ? -6.729 15.702 -10.362 1.00 87.00 216 GLU A CA 1
ATOM 1552 C C . GLU A 1 216 ? -6.031 14.857 -11.435 1.00 87.00 216 GLU A C 1
ATOM 1554 O O . GLU A 1 216 ? -5.491 13.794 -11.125 1.00 87.00 216 GLU A O 1
ATOM 1559 N N . LYS A 1 217 ? -5.981 15.341 -12.684 1.00 88.00 217 LYS A N 1
ATOM 1560 C CA . LYS A 1 217 ? -5.202 14.704 -13.759 1.00 88.00 217 LYS A CA 1
ATOM 1561 C C . LYS A 1 217 ? -3.711 14.707 -13.445 1.00 88.00 217 LYS A C 1
ATOM 1563 O O . LYS A 1 217 ? -3.086 13.652 -13.505 1.00 88.00 217 LYS A O 1
ATOM 1568 N N . ALA A 1 218 ? -3.156 15.858 -13.065 1.00 85.25 218 ALA A N 1
ATOM 1569 C CA . ALA A 1 218 ? -1.744 15.970 -12.701 1.00 85.25 218 ALA A CA 1
ATOM 1570 C C . ALA A 1 218 ? -1.393 15.054 -11.515 1.00 85.25 218 ALA A C 1
ATOM 1572 O O . ALA A 1 218 ? -0.378 14.357 -11.534 1.00 85.25 218 ALA A O 1
ATOM 1573 N N . LEU A 1 219 ? -2.271 14.989 -10.512 1.00 85.81 219 LEU A N 1
ATOM 1574 C CA . LEU A 1 219 ? -2.128 14.088 -9.375 1.00 85.81 219 LEU A CA 1
ATOM 1575 C C . LEU A 1 219 ? -2.139 12.611 -9.804 1.00 85.81 219 LEU A C 1
ATOM 1577 O O . LEU A 1 219 ? -1.249 11.853 -9.411 1.00 85.81 219 LEU A O 1
ATOM 1581 N N . ALA A 1 220 ? -3.108 12.197 -10.625 1.00 88.88 220 ALA A N 1
ATOM 1582 C CA . ALA A 1 220 ? -3.193 10.830 -11.137 1.00 88.88 220 ALA A CA 1
ATOM 1583 C C . ALA A 1 220 ? -1.947 10.444 -11.957 1.00 88.88 220 ALA A C 1
ATOM 1585 O O . ALA A 1 220 ? -1.417 9.342 -11.798 1.00 88.88 220 ALA A O 1
ATOM 1586 N N . GLU A 1 221 ? -1.430 11.358 -12.781 1.00 89.06 221 GLU A N 1
ATOM 1587 C CA . GLU A 1 221 ? -0.188 11.161 -13.534 1.00 89.06 221 GLU A CA 1
ATOM 1588 C C . GLU A 1 221 ? 1.034 11.008 -12.619 1.00 89.06 221 GLU A C 1
ATOM 1590 O O . GLU A 1 221 ? 1.877 10.136 -12.849 1.00 89.06 221 GLU A O 1
ATOM 1595 N N . SER A 1 222 ? 1.139 11.802 -11.553 1.00 88.06 222 SER A N 1
ATOM 1596 C CA . SER A 1 222 ? 2.247 11.685 -10.599 1.00 88.06 222 SER A CA 1
ATOM 1597 C C . SER A 1 222 ? 2.184 10.393 -9.784 1.00 88.06 222 SER A C 1
ATOM 1599 O O . SER A 1 222 ? 3.215 9.751 -9.570 1.00 88.06 222 SER A O 1
ATOM 1601 N N . LEU A 1 223 ? 0.989 9.944 -9.392 1.00 90.50 223 LEU A N 1
ATOM 1602 C CA . LEU A 1 223 ? 0.797 8.630 -8.766 1.00 90.50 223 LEU A CA 1
ATOM 1603 C C . LEU A 1 223 ? 1.193 7.493 -9.716 1.00 90.50 223 LEU A C 1
ATOM 1605 O O . LEU A 1 223 ? 1.937 6.592 -9.326 1.00 90.50 223 LEU A O 1
ATOM 1609 N N . ALA A 1 224 ? 0.790 7.579 -10.984 1.00 91.62 224 ALA A N 1
ATOM 1610 C CA . ALA A 1 224 ? 1.187 6.635 -12.023 1.00 91.62 224 ALA A CA 1
ATOM 1611 C C . ALA A 1 224 ? 2.717 6.554 -12.176 1.00 91.62 224 ALA A C 1
ATOM 1613 O O . ALA A 1 224 ? 3.285 5.460 -12.232 1.00 91.62 224 ALA A O 1
ATOM 1614 N N . ARG A 1 225 ? 3.410 7.698 -12.169 1.00 91.25 225 ARG A N 1
ATOM 1615 C CA . ARG A 1 225 ? 4.880 7.761 -12.215 1.00 91.25 225 ARG A CA 1
ATOM 1616 C C . ARG A 1 225 ? 5.532 7.083 -11.010 1.00 91.25 225 ARG A C 1
ATOM 1618 O O . ARG A 1 225 ? 6.500 6.346 -11.197 1.00 91.25 225 ARG A O 1
ATOM 1625 N N . TRP A 1 226 ? 4.996 7.260 -9.801 1.00 90.25 226 TRP A N 1
ATOM 1626 C CA . TRP A 1 226 ? 5.471 6.545 -8.606 1.00 90.25 226 TRP A CA 1
ATOM 1627 C C . TRP A 1 226 ? 5.287 5.031 -8.718 1.00 90.25 226 TRP A C 1
ATOM 1629 O O . TRP A 1 226 ? 6.216 4.274 -8.427 1.00 90.25 226 TRP A O 1
ATOM 1639 N N . GLN A 1 227 ? 4.122 4.581 -9.190 1.00 93.50 227 GLN A N 1
ATOM 1640 C CA . GLN A 1 227 ? 3.847 3.159 -9.394 1.00 93.50 227 GLN A CA 1
ATOM 1641 C C . GLN A 1 227 ? 4.826 2.532 -10.393 1.00 93.50 227 GLN A C 1
ATOM 1643 O O . GLN A 1 227 ? 5.331 1.432 -10.153 1.00 93.50 227 GLN A O 1
ATOM 1648 N N . VAL A 1 228 ? 5.110 3.227 -11.499 1.00 93.38 228 VAL A N 1
ATOM 1649 C CA . VAL A 1 228 ? 6.071 2.788 -12.521 1.00 93.38 228 VAL A CA 1
ATOM 1650 C C . VAL A 1 228 ? 7.496 2.784 -11.966 1.00 93.38 228 VAL A C 1
ATOM 1652 O O . VAL A 1 228 ? 8.212 1.797 -12.141 1.00 93.38 228 VAL A O 1
ATOM 1655 N N . LEU A 1 229 ? 7.896 3.833 -11.243 1.00 92.12 229 LEU A N 1
ATOM 1656 C CA . LEU A 1 229 ? 9.237 3.953 -10.676 1.00 92.12 229 LEU A CA 1
ATOM 1657 C C . LEU A 1 229 ? 9.544 2.863 -9.645 1.00 92.12 229 LEU A C 1
ATOM 1659 O O . LEU A 1 229 ? 10.616 2.259 -9.686 1.00 92.12 229 LEU A O 1
ATOM 1663 N N . ALA A 1 230 ? 8.599 2.572 -8.752 1.00 92.94 230 ALA A N 1
ATOM 1664 C CA . ALA A 1 230 ? 8.763 1.514 -7.764 1.00 92.94 230 ALA A CA 1
ATOM 1665 C C . ALA A 1 230 ? 8.914 0.138 -8.435 1.00 92.94 230 ALA A C 1
ATOM 1667 O O . ALA A 1 230 ? 9.847 -0.613 -8.137 1.00 92.94 230 ALA A O 1
ATOM 1668 N N . LYS A 1 231 ? 8.049 -0.171 -9.410 1.00 94.00 231 LYS A N 1
ATOM 1669 C CA . LYS A 1 231 ? 8.108 -1.443 -10.142 1.00 94.00 231 LYS A CA 1
ATOM 1670 C C . LYS A 1 231 ? 9.367 -1.583 -10.984 1.00 94.00 231 LYS A C 1
ATOM 1672 O O . LYS A 1 231 ? 9.953 -2.663 -11.006 1.00 94.00 231 LYS A O 1
ATOM 1677 N N . SER A 1 232 ? 9.804 -0.521 -11.656 1.00 94.06 232 SER A N 1
ATOM 1678 C CA . SER A 1 232 ? 11.021 -0.554 -12.467 1.00 94.06 232 SER A CA 1
ATOM 1679 C C . SER A 1 232 ? 12.275 -0.730 -11.607 1.00 94.06 232 SER A C 1
ATOM 1681 O O . SER A 1 232 ? 13.164 -1.485 -11.996 1.00 94.06 232 SER A O 1
ATOM 1683 N N . ALA A 1 233 ? 12.330 -0.129 -10.412 1.00 93.69 233 ALA A N 1
ATOM 1684 C CA . ALA A 1 233 ? 13.425 -0.332 -9.463 1.00 93.69 233 ALA A CA 1
ATOM 1685 C C . ALA A 1 233 ? 13.494 -1.779 -8.948 1.00 93.69 233 ALA A C 1
ATOM 1687 O O . ALA A 1 233 ? 14.567 -2.388 -8.950 1.00 93.69 233 ALA A O 1
ATOM 1688 N N . LEU A 1 234 ? 12.353 -2.359 -8.561 1.00 94.62 234 LEU A N 1
ATOM 1689 C CA . LEU A 1 234 ? 12.287 -3.755 -8.115 1.00 94.62 234 LEU A CA 1
ATOM 1690 C C . LEU A 1 234 ? 12.636 -4.734 -9.246 1.00 94.62 234 LEU A C 1
ATOM 1692 O O . LEU A 1 234 ? 13.444 -5.644 -9.044 1.00 94.62 234 LEU A O 1
ATOM 1696 N N . LEU A 1 235 ? 12.091 -4.514 -10.447 1.00 94.38 235 LEU A N 1
ATOM 1697 C CA . LEU A 1 235 ? 12.385 -5.325 -11.628 1.00 94.38 235 LEU A CA 1
ATOM 1698 C C . LEU A 1 235 ? 13.876 -5.274 -11.981 1.00 94.38 235 LEU A C 1
ATOM 1700 O O . LEU A 1 235 ? 14.489 -6.314 -12.202 1.00 94.38 235 LEU A O 1
ATOM 1704 N N . GLN A 1 236 ? 14.486 -4.086 -11.977 1.00 93.88 236 GLN A N 1
ATOM 1705 C CA . GLN A 1 236 ? 15.916 -3.922 -12.233 1.00 93.88 236 GLN A CA 1
ATOM 1706 C C . GLN A 1 236 ? 16.762 -4.749 -11.254 1.00 93.88 236 GLN A C 1
ATOM 1708 O O . GLN A 1 236 ? 17.685 -5.447 -11.678 1.00 93.88 236 GLN A O 1
ATOM 1713 N N . ALA A 1 237 ? 16.456 -4.694 -9.954 1.00 93.19 237 ALA A N 1
ATOM 1714 C CA . ALA A 1 237 ? 17.178 -5.471 -8.951 1.00 93.19 237 ALA A CA 1
ATOM 1715 C C . ALA A 1 237 ? 17.043 -6.983 -9.185 1.00 93.19 237 ALA A C 1
ATOM 1717 O O . ALA A 1 237 ? 18.028 -7.710 -9.052 1.00 93.19 237 ALA A O 1
ATOM 1718 N N . ARG A 1 238 ? 15.857 -7.454 -9.591 1.00 92.75 238 ARG A N 1
ATOM 1719 C CA . ARG A 1 238 ? 15.625 -8.866 -9.924 1.00 92.75 238 ARG A CA 1
ATOM 1720 C C . ARG A 1 238 ? 16.350 -9.307 -11.190 1.00 92.75 238 ARG A C 1
ATOM 1722 O O . ARG A 1 238 ? 17.004 -10.347 -11.171 1.00 92.75 238 ARG A O 1
ATOM 1729 N N . LEU A 1 239 ? 16.334 -8.493 -12.241 1.00 92.94 239 LEU A N 1
ATOM 1730 C CA . LEU A 1 239 ? 17.066 -8.778 -13.476 1.00 92.94 239 LEU A CA 1
ATOM 1731 C C . LEU A 1 239 ? 18.578 -8.837 -13.237 1.00 92.94 239 LEU A C 1
ATOM 1733 O O . LEU A 1 239 ? 19.226 -9.766 -13.705 1.00 92.94 239 LEU A O 1
ATOM 1737 N N . ARG A 1 240 ? 19.141 -7.924 -12.434 1.00 91.31 240 ARG A N 1
ATOM 1738 C CA . ARG A 1 240 ? 20.573 -7.950 -12.073 1.00 91.31 240 ARG A CA 1
ATOM 1739 C C . ARG A 1 240 ? 20.991 -9.196 -11.291 1.00 91.31 240 ARG A C 1
ATOM 1741 O O . ARG A 1 240 ? 22.151 -9.585 -11.357 1.00 91.31 240 ARG A O 1
ATOM 1748 N N . GLN A 1 241 ? 20.074 -9.793 -10.532 1.00 90.31 241 GLN A N 1
ATOM 1749 C CA . GLN A 1 241 ? 20.329 -11.038 -9.801 1.00 90.31 241 GLN A CA 1
ATOM 1750 C C . GLN A 1 241 ? 20.208 -12.279 -10.695 1.00 90.31 241 GLN A C 1
ATOM 1752 O O . GLN A 1 241 ? 20.892 -13.268 -10.449 1.00 90.31 241 GLN A O 1
ATOM 1757 N N . ALA A 1 242 ? 19.317 -12.251 -11.689 1.00 90.38 242 ALA A N 1
ATOM 1758 C CA . ALA A 1 242 ? 18.980 -13.420 -12.500 1.00 90.38 242 ALA A CA 1
ATOM 1759 C C . ALA A 1 242 ? 19.759 -13.524 -13.823 1.00 90.38 242 ALA A C 1
ATOM 1761 O O . ALA A 1 242 ? 19.918 -14.628 -14.345 1.00 90.38 242 ALA A O 1
ATOM 1762 N N . LEU A 1 243 ? 20.207 -12.402 -14.389 1.00 90.06 243 LEU A N 1
ATOM 1763 C CA . LEU A 1 243 ? 20.874 -12.345 -15.693 1.00 90.06 243 LEU A CA 1
ATOM 1764 C C . LEU A 1 243 ? 22.401 -12.370 -15.560 1.00 90.06 243 LEU A C 1
ATOM 1766 O O . LEU A 1 243 ? 22.959 -11.785 -14.629 1.00 90.06 243 LEU A O 1
ATOM 1770 N N . SER A 1 244 ? 23.084 -12.987 -16.529 1.00 89.19 244 SER A N 1
ATOM 1771 C CA . SER A 1 244 ? 24.547 -12.917 -16.643 1.00 89.19 244 SER A CA 1
ATOM 1772 C C . SER A 1 244 ? 25.017 -11.498 -16.996 1.00 89.19 244 SER A C 1
ATOM 1774 O O . SER A 1 244 ? 24.242 -10.692 -17.506 1.00 89.19 244 SER A O 1
ATOM 1776 N N . ALA A 1 245 ? 26.296 -11.179 -16.771 1.00 88.25 245 ALA A N 1
ATOM 1777 C CA . ALA A 1 245 ? 26.849 -9.868 -17.135 1.00 88.25 245 ALA A CA 1
ATOM 1778 C C . ALA A 1 245 ? 26.685 -9.548 -18.635 1.00 88.25 245 ALA A C 1
ATOM 1780 O O . ALA A 1 245 ? 26.393 -8.410 -18.994 1.00 88.25 245 ALA A O 1
ATOM 1781 N N . GLU A 1 246 ? 26.810 -10.560 -19.498 1.00 88.38 246 GLU A N 1
ATOM 1782 C CA . GLU A 1 246 ? 26.588 -10.434 -20.941 1.00 88.38 246 GLU A CA 1
ATOM 1783 C C . GLU A 1 246 ? 25.129 -10.086 -21.259 1.00 88.38 246 GLU A C 1
ATOM 1785 O O . GLU A 1 246 ? 24.868 -9.128 -21.982 1.00 88.38 246 GLU A O 1
ATOM 1790 N N . GLN A 1 247 ? 24.171 -10.802 -20.660 1.00 89.25 247 GLN A N 1
ATOM 1791 C CA . GLN A 1 247 ? 22.742 -10.519 -20.828 1.00 89.25 247 GLN A CA 1
ATOM 1792 C C . GLN A 1 247 ? 22.369 -9.140 -20.269 1.00 89.25 247 GLN A C 1
ATOM 1794 O O . GLN A 1 247 ? 21.582 -8.420 -20.874 1.00 89.25 247 GLN A O 1
ATOM 1799 N N . GLN A 1 248 ? 22.959 -8.736 -19.140 1.00 88.19 248 GLN A N 1
ATOM 1800 C CA . GLN A 1 248 ? 22.760 -7.400 -18.571 1.00 88.19 248 GLN A CA 1
ATOM 1801 C C . GLN A 1 248 ? 23.263 -6.289 -19.503 1.00 88.19 248 GLN A C 1
ATOM 1803 O O . GLN A 1 248 ? 22.693 -5.202 -19.494 1.00 88.19 248 GLN A O 1
ATOM 1808 N N . GLY A 1 249 ? 24.284 -6.550 -20.326 1.00 85.81 249 GLY A N 1
ATOM 1809 C CA . GLY A 1 249 ? 24.771 -5.613 -21.343 1.00 85.81 249 GLY A CA 1
ATOM 1810 C C . GLY A 1 249 ? 23.809 -5.395 -22.517 1.00 85.81 249 GLY A C 1
ATOM 1811 O O . GLY A 1 249 ? 23.950 -4.410 -23.237 1.00 85.81 249 GLY A O 1
ATOM 1812 N N . GLN A 1 250 ? 22.817 -6.273 -22.699 1.00 87.00 250 GLN A N 1
ATOM 1813 C CA . GLN A 1 250 ? 21.849 -6.220 -23.804 1.00 87.00 250 GLN A CA 1
ATOM 1814 C C . GLN A 1 250 ? 20.570 -5.441 -23.456 1.00 87.00 250 GLN A C 1
ATOM 1816 O O . GLN A 1 250 ? 19.725 -5.222 -24.321 1.00 87.00 250 GLN A O 1
ATOM 1821 N N . ILE A 1 251 ? 20.407 -5.015 -22.199 1.00 86.31 251 ILE A N 1
ATOM 1822 C CA . ILE A 1 251 ? 19.209 -4.321 -21.717 1.00 86.31 251 ILE A CA 1
ATOM 1823 C C . ILE A 1 251 ? 19.582 -3.108 -20.862 1.00 86.31 251 ILE A C 1
ATOM 1825 O O . ILE A 1 251 ? 20.451 -3.162 -19.993 1.00 86.31 251 ILE A O 1
ATOM 1829 N N . LEU A 1 252 ? 18.879 -1.989 -21.062 1.00 82.62 252 LEU A N 1
ATOM 1830 C CA . LEU A 1 252 ? 19.048 -0.807 -20.221 1.00 82.62 252 LEU A CA 1
ATOM 1831 C C . LEU A 1 252 ? 18.427 -1.043 -18.836 1.00 82.62 252 LEU A C 1
ATOM 1833 O O . LEU A 1 252 ? 17.254 -0.766 -18.594 1.00 82.62 252 LEU A O 1
ATOM 1837 N N . LEU A 1 253 ? 19.236 -1.529 -17.896 1.00 80.12 253 LEU A N 1
ATOM 1838 C CA . LEU A 1 253 ? 18.828 -1.748 -16.507 1.00 80.12 253 LEU A CA 1
ATOM 1839 C C . LEU A 1 253 ? 18.935 -0.457 -15.696 1.00 80.12 253 LEU A C 1
ATOM 1841 O O . LEU A 1 253 ? 19.809 -0.332 -14.830 1.00 80.12 253 LEU A O 1
ATOM 1845 N N . ARG A 1 254 ? 18.032 0.494 -15.951 1.00 85.75 254 ARG A N 1
ATOM 1846 C CA . ARG A 1 254 ? 17.864 1.712 -15.147 1.00 85.75 254 ARG A CA 1
ATOM 1847 C C . ARG A 1 254 ? 16.399 1.863 -14.717 1.00 85.75 254 ARG A C 1
ATOM 1849 O O . ARG A 1 254 ? 15.524 1.731 -15.569 1.00 85.75 254 ARG A O 1
ATOM 1856 N N . PRO A 1 255 ? 16.109 2.167 -13.436 1.00 90.31 255 PRO A N 1
ATOM 1857 C CA . PRO A 1 255 ? 14.750 2.476 -13.015 1.00 90.31 255 PRO A CA 1
ATOM 1858 C C . PRO A 1 255 ? 14.249 3.720 -13.739 1.00 90.31 255 PRO A C 1
ATOM 1860 O O . PRO A 1 255 ? 15.002 4.666 -13.977 1.00 90.31 255 PRO A O 1
ATOM 1863 N N . THR A 1 256 ? 12.970 3.714 -14.074 1.00 90.81 256 THR A N 1
ATOM 1864 C CA . THR A 1 256 ? 12.305 4.780 -14.814 1.00 90.81 256 THR A CA 1
ATOM 1865 C C . THR A 1 256 ? 10.905 4.998 -14.265 1.00 90.81 256 THR A C 1
ATOM 1867 O O . THR A 1 256 ? 10.266 4.057 -13.798 1.00 90.81 256 THR A O 1
ATOM 1870 N N . ALA A 1 257 ? 10.444 6.244 -14.312 1.00 90.31 257 ALA A N 1
ATOM 1871 C CA . ALA A 1 257 ? 9.058 6.614 -14.047 1.00 90.31 257 ALA A CA 1
ATOM 1872 C C . ALA A 1 257 ? 8.231 6.711 -15.343 1.00 90.31 257 ALA A C 1
ATOM 1874 O O . ALA A 1 257 ? 7.020 6.914 -15.290 1.00 90.31 257 ALA A O 1
ATOM 1875 N N . ASP A 1 258 ? 8.884 6.590 -16.503 1.00 90.56 258 ASP A N 1
ATOM 1876 C CA . ASP A 1 258 ? 8.240 6.640 -17.807 1.00 90.56 258 ASP A CA 1
ATOM 1877 C C . ASP A 1 258 ? 7.595 5.287 -18.132 1.00 90.56 258 ASP A C 1
ATOM 1879 O O . ASP A 1 258 ? 8.243 4.236 -18.129 1.00 90.56 258 ASP A O 1
ATOM 1883 N N . LEU A 1 259 ? 6.291 5.320 -18.406 1.00 90.88 259 LEU A N 1
ATOM 1884 C CA . LEU A 1 259 ? 5.499 4.123 -18.658 1.00 90.88 259 LEU A CA 1
ATOM 1885 C C . LEU A 1 259 ? 5.947 3.375 -19.922 1.00 90.88 259 LEU A C 1
ATOM 1887 O O . LEU A 1 259 ? 5.978 2.142 -19.923 1.00 90.88 259 LEU A O 1
ATOM 1891 N N . ALA A 1 260 ? 6.284 4.095 -20.994 1.00 91.88 260 ALA A N 1
ATOM 1892 C CA . ALA A 1 260 ? 6.697 3.487 -22.253 1.00 91.88 260 ALA A CA 1
ATOM 1893 C C . ALA A 1 260 ? 8.065 2.809 -22.100 1.00 91.88 260 ALA A C 1
ATOM 1895 O O . ALA A 1 260 ? 8.232 1.659 -22.505 1.00 91.88 260 ALA A O 1
ATOM 1896 N N . GLN A 1 261 ? 9.009 3.467 -21.424 1.00 92.00 261 GLN A N 1
ATOM 1897 C CA . GLN A 1 261 ? 10.316 2.886 -21.114 1.00 92.00 261 GLN A CA 1
ATOM 1898 C C . GLN A 1 261 ? 10.194 1.660 -20.208 1.00 92.00 261 GLN A C 1
ATOM 1900 O O . GLN A 1 261 ? 10.858 0.655 -20.447 1.00 92.00 261 GLN A O 1
ATOM 1905 N N . TYR A 1 262 ? 9.328 1.697 -19.191 1.00 93.00 262 TYR A N 1
ATOM 1906 C CA . TYR A 1 262 ? 9.105 0.533 -18.333 1.00 93.00 262 TYR A CA 1
ATOM 1907 C C . TYR A 1 262 ? 8.544 -0.666 -19.110 1.00 93.00 262 TYR A C 1
ATOM 1909 O O . TYR A 1 262 ? 9.002 -1.793 -18.917 1.00 93.00 262 TYR A O 1
ATOM 1917 N N . ARG A 1 263 ? 7.601 -0.435 -20.031 1.00 93.69 263 ARG A N 1
ATOM 1918 C CA . ARG A 1 263 ? 7.079 -1.491 -20.913 1.00 93.69 263 ARG A CA 1
ATOM 1919 C C . ARG A 1 263 ? 8.159 -2.056 -21.837 1.00 93.69 263 ARG A C 1
ATOM 1921 O O . ARG A 1 263 ? 8.241 -3.273 -21.968 1.00 93.69 263 ARG A O 1
ATOM 1928 N N . ALA A 1 264 ? 9.020 -1.204 -22.393 1.00 92.88 264 ALA A N 1
ATOM 1929 C CA . ALA A 1 264 ? 10.161 -1.642 -23.197 1.00 92.88 264 ALA A CA 1
ATOM 1930 C C . ALA A 1 264 ? 11.158 -2.492 -22.382 1.00 92.88 264 ALA A C 1
ATOM 1932 O O . ALA A 1 264 ? 11.656 -3.500 -22.878 1.00 92.88 264 ALA A O 1
ATOM 1933 N N . ILE A 1 265 ? 11.409 -2.144 -21.111 1.00 93.06 265 ILE A N 1
ATOM 1934 C CA . ILE A 1 265 ? 12.240 -2.957 -20.203 1.00 93.06 265 ILE A CA 1
ATOM 1935 C C . ILE A 1 265 ? 11.603 -4.331 -19.968 1.00 93.06 265 ILE A C 1
ATOM 1937 O O . ILE A 1 265 ? 12.309 -5.334 -20.010 1.00 93.06 265 ILE A O 1
ATOM 1941 N N . LEU A 1 266 ? 10.288 -4.400 -19.734 1.00 94.62 266 LEU A N 1
ATOM 1942 C CA . LEU A 1 266 ? 9.582 -5.676 -19.565 1.00 94.62 266 LEU A CA 1
ATOM 1943 C C . LEU A 1 266 ? 9.663 -6.557 -20.818 1.00 94.62 266 LEU A C 1
ATOM 1945 O O . LEU A 1 266 ? 9.857 -7.762 -20.702 1.00 94.62 266 LEU A O 1
ATOM 1949 N N . GLU A 1 267 ? 9.519 -5.970 -22.004 1.00 93.88 267 GLU A N 1
ATOM 1950 C CA . GLU A 1 267 ? 9.630 -6.690 -23.274 1.00 93.88 267 GLU A CA 1
ATOM 1951 C C . GLU A 1 267 ? 11.049 -7.221 -23.508 1.00 93.88 267 GLU A C 1
ATOM 1953 O O . GLU A 1 267 ? 11.228 -8.408 -23.772 1.00 93.88 267 GLU A O 1
ATOM 1958 N N . ALA A 1 268 ? 12.068 -6.379 -23.325 1.00 92.94 268 ALA A N 1
ATOM 1959 C CA . ALA A 1 268 ? 13.462 -6.799 -23.441 1.00 92.94 268 ALA A CA 1
ATOM 1960 C C . ALA A 1 268 ? 13.826 -7.878 -22.404 1.00 92.94 268 ALA A C 1
ATOM 1962 O O . ALA A 1 268 ? 14.528 -8.838 -22.720 1.00 92.94 268 ALA A O 1
ATOM 1963 N N . ALA A 1 269 ? 13.321 -7.755 -21.172 1.00 93.31 269 ALA A N 1
ATOM 1964 C CA . ALA A 1 269 ? 13.518 -8.751 -20.125 1.00 93.31 269 ALA A CA 1
ATOM 1965 C C . ALA A 1 269 ? 12.891 -10.102 -20.490 1.00 93.31 269 ALA A C 1
ATOM 1967 O O . ALA A 1 269 ? 13.532 -11.129 -20.296 1.00 93.31 269 ALA A O 1
ATOM 1968 N N . ASP A 1 270 ? 11.674 -10.108 -21.038 1.00 93.25 270 ASP A N 1
ATOM 1969 C CA . ASP A 1 270 ? 10.992 -11.326 -21.488 1.00 93.25 270 ASP A CA 1
ATOM 1970 C C . ASP A 1 270 ? 11.798 -12.050 -22.575 1.00 93.25 270 ASP A C 1
ATOM 1972 O O . ASP A 1 270 ? 12.041 -13.253 -22.477 1.00 93.25 270 ASP A O 1
ATOM 1976 N N . VAL A 1 271 ? 12.313 -11.307 -23.560 1.00 91.50 271 VAL A N 1
ATOM 1977 C CA . VAL A 1 271 ? 13.179 -11.862 -24.612 1.00 91.50 271 VAL A CA 1
ATOM 1978 C C . VAL A 1 271 ? 14.441 -12.489 -24.013 1.00 91.50 271 VAL A C 1
ATOM 1980 O O . VAL A 1 271 ? 14.769 -13.629 -24.329 1.00 91.50 271 VAL A O 1
ATOM 1983 N N . LEU A 1 272 ? 15.131 -11.794 -23.107 1.00 90.69 272 LEU A N 1
ATOM 1984 C CA . LEU A 1 272 ? 16.370 -12.302 -22.505 1.00 90.69 272 LEU A CA 1
ATOM 1985 C C . LEU A 1 272 ? 16.143 -13.504 -21.579 1.00 90.69 272 LEU A C 1
ATOM 1987 O O . LEU A 1 272 ? 16.964 -14.420 -21.541 1.00 90.69 272 LEU A O 1
ATOM 1991 N N . LEU A 1 273 ? 15.037 -13.514 -20.833 1.00 91.19 273 LEU A N 1
ATOM 1992 C CA . LEU A 1 273 ? 14.704 -14.575 -19.880 1.00 91.19 273 LEU A CA 1
ATOM 1993 C C . LEU A 1 273 ? 14.120 -15.825 -20.544 1.00 91.19 273 LEU A C 1
ATOM 1995 O O . LEU A 1 273 ? 14.020 -16.861 -19.888 1.00 91.19 273 LEU A O 1
ATOM 1999 N N . THR A 1 274 ? 13.724 -15.752 -21.816 1.00 86.44 274 THR A N 1
ATOM 2000 C CA . THR A 1 274 ? 13.174 -16.885 -22.579 1.00 86.44 274 THR A CA 1
ATOM 2001 C C . THR A 1 274 ? 14.194 -17.550 -23.506 1.00 86.44 274 THR A C 1
ATOM 2003 O O . THR A 1 274 ? 13.908 -18.613 -24.057 1.00 86.44 274 THR A O 1
ATOM 2006 N N . GLN A 1 275 ? 15.397 -16.987 -23.635 1.00 83.25 275 GLN A N 1
ATOM 2007 C CA . GLN A 1 275 ? 16.479 -17.548 -24.443 1.00 83.25 275 GLN A CA 1
ATOM 2008 C C . GLN A 1 275 ? 17.285 -18.623 -23.694 1.00 83.25 275 GLN A C 1
ATOM 2010 O O . GLN A 1 275 ? 17.634 -18.468 -22.525 1.00 83.25 275 GLN A O 1
ATOM 2015 N N . GLY A 1 276 ? 17.653 -19.692 -24.409 1.00 74.19 276 GLY A N 1
ATOM 2016 C CA . GLY A 1 276 ? 18.624 -20.694 -23.957 1.00 74.19 276 GLY A CA 1
ATOM 2017 C C . GLY A 1 276 ? 18.173 -21.584 -22.789 1.00 74.19 276 GLY A C 1
ATOM 2018 O O . GLY A 1 276 ? 16.987 -21.718 -22.484 1.00 74.19 276 GLY A O 1
ATOM 2019 N N . ASN A 1 277 ? 19.148 -22.233 -22.143 1.00 80.69 277 ASN A N 1
ATOM 2020 C CA . ASN A 1 277 ? 18.919 -23.035 -20.939 1.00 80.69 277 ASN A CA 1
ATOM 2021 C C . ASN A 1 277 ? 18.723 -22.113 -19.732 1.00 80.69 277 ASN A C 1
ATOM 2023 O O . ASN A 1 277 ? 19.625 -21.360 -19.372 1.00 80.69 277 ASN A O 1
ATOM 2027 N N . ARG A 1 278 ? 17.554 -22.206 -19.094 1.00 85.81 278 ARG A N 1
ATOM 2028 C CA . ARG A 1 278 ? 17.147 -21.313 -18.004 1.00 85.81 278 ARG A CA 1
ATOM 2029 C C . ARG A 1 278 ? 17.389 -21.953 -16.646 1.00 85.81 278 ARG A C 1
ATOM 2031 O O . ARG A 1 278 ? 17.033 -23.109 -16.425 1.00 85.81 278 ARG A O 1
ATOM 2038 N N . SER A 1 279 ? 17.928 -21.182 -15.709 1.00 87.56 279 SER A N 1
ATOM 2039 C CA . SER A 1 279 ? 17.913 -21.572 -14.300 1.00 87.56 279 SER A CA 1
ATOM 2040 C C . SER A 1 279 ? 16.484 -21.518 -13.738 1.00 87.56 279 SER A C 1
ATOM 2042 O O . SER A 1 279 ? 15.613 -20.818 -14.258 1.00 87.56 279 SER A O 1
ATOM 2044 N N . ALA A 1 280 ? 16.235 -22.200 -12.616 1.00 87.75 280 ALA A N 1
ATOM 2045 C CA . ALA A 1 280 ? 14.940 -22.122 -11.934 1.00 87.75 280 ALA A CA 1
ATOM 2046 C C . ALA A 1 280 ? 14.574 -20.680 -11.516 1.00 87.75 280 ALA A C 1
ATOM 2048 O O . ALA A 1 280 ? 13.398 -20.313 -11.510 1.00 87.75 280 ALA A O 1
ATOM 2049 N N . SER A 1 281 ? 15.571 -19.844 -11.194 1.00 85.94 281 SER A N 1
ATOM 2050 C CA . SER A 1 281 ? 15.352 -18.428 -10.879 1.00 85.94 281 SER A CA 1
ATOM 2051 C C . SER A 1 281 ? 14.985 -17.604 -12.116 1.00 85.94 281 SER A C 1
ATOM 2053 O O . SER A 1 281 ? 14.108 -16.750 -12.022 1.00 85.94 281 SER A O 1
ATOM 2055 N N . GLN A 1 282 ? 15.588 -17.888 -13.275 1.00 91.06 282 GLN A N 1
ATOM 2056 C CA . GLN A 1 282 ? 15.229 -17.253 -14.547 1.00 91.06 282 GLN A CA 1
ATOM 2057 C C . GLN A 1 282 ? 13.836 -17.672 -15.021 1.00 91.06 282 GLN A C 1
ATOM 2059 O O . GLN A 1 282 ? 13.093 -16.829 -15.509 1.00 91.06 282 GLN A O 1
ATOM 2064 N N . MET A 1 283 ? 13.449 -18.937 -14.825 1.00 90.88 283 MET A N 1
ATOM 2065 C CA . MET A 1 283 ? 12.092 -19.403 -15.128 1.00 90.88 283 MET A CA 1
ATOM 2066 C C . MET A 1 283 ? 11.038 -18.661 -14.302 1.00 90.88 283 MET A C 1
ATOM 2068 O O . MET A 1 283 ? 10.108 -18.111 -14.880 1.00 90.88 283 MET A O 1
ATOM 2072 N N . ARG A 1 284 ? 11.217 -18.570 -12.974 1.00 90.62 284 ARG A N 1
ATOM 2073 C CA . ARG A 1 284 ? 10.297 -17.800 -12.116 1.00 90.62 284 ARG A CA 1
ATOM 2074 C C . ARG A 1 284 ? 10.233 -16.331 -12.517 1.00 90.62 284 ARG A C 1
ATOM 2076 O O . ARG A 1 284 ? 9.145 -15.786 -12.635 1.00 90.62 284 ARG A O 1
ATOM 2083 N N . LEU A 1 285 ? 11.383 -15.701 -12.768 1.00 92.25 285 LEU A N 1
ATOM 2084 C CA . LEU A 1 285 ? 11.398 -14.298 -13.174 1.00 92.25 285 LEU A CA 1
ATOM 2085 C C . LEU A 1 285 ? 10.732 -14.085 -14.544 1.00 92.25 285 LEU A C 1
ATOM 2087 O O . LEU A 1 285 ? 10.101 -13.053 -14.740 1.00 92.25 285 LEU A O 1
ATOM 2091 N N . ALA A 1 286 ? 10.830 -15.042 -15.472 1.00 93.12 286 ALA A N 1
ATOM 2092 C CA . ALA A 1 286 ? 10.112 -14.990 -16.746 1.00 93.12 286 ALA A CA 1
ATOM 2093 C C . ALA A 1 286 ? 8.588 -15.032 -16.536 1.00 93.12 286 ALA A C 1
ATOM 2095 O O . ALA A 1 286 ? 7.866 -14.227 -17.126 1.00 93.12 286 ALA A O 1
ATOM 2096 N N . ASP A 1 287 ? 8.105 -15.917 -15.657 1.00 93.06 287 ASP A N 1
ATOM 2097 C CA . ASP A 1 287 ? 6.683 -15.994 -15.302 1.00 93.06 287 ASP A CA 1
ATOM 2098 C C . ASP A 1 287 ? 6.199 -14.685 -14.657 1.00 93.06 287 ASP A C 1
ATOM 2100 O O . ASP A 1 287 ? 5.150 -14.155 -15.034 1.00 93.06 287 ASP A O 1
ATOM 2104 N N . ASP A 1 288 ? 7.000 -14.106 -13.757 1.00 93.94 288 ASP A N 1
ATOM 2105 C CA . ASP A 1 288 ? 6.694 -12.826 -13.116 1.00 93.94 288 ASP A CA 1
ATOM 2106 C C . ASP A 1 288 ? 6.685 -11.661 -14.124 1.00 93.94 288 ASP A C 1
ATOM 2108 O O . ASP A 1 288 ? 5.784 -10.821 -14.100 1.00 93.94 288 ASP A O 1
ATOM 2112 N N . VAL A 1 289 ? 7.653 -11.601 -15.047 1.00 94.50 289 VAL A N 1
ATOM 2113 C CA . VAL A 1 289 ? 7.701 -10.583 -16.114 1.00 94.50 289 VAL A CA 1
ATOM 2114 C C . VAL A 1 289 ? 6.478 -10.700 -17.022 1.00 94.50 289 VAL A C 1
ATOM 2116 O O . VAL A 1 289 ? 5.840 -9.689 -17.325 1.00 94.50 289 VAL A O 1
ATOM 2119 N N . LYS A 1 290 ? 6.090 -11.920 -17.403 1.00 93.81 290 LYS A N 1
ATOM 2120 C CA . LYS A 1 290 ? 4.872 -12.170 -18.180 1.00 93.81 290 LYS A CA 1
ATOM 2121 C C . LYS A 1 290 ? 3.619 -11.720 -17.425 1.00 93.81 290 LYS A C 1
ATOM 2123 O O . LYS A 1 290 ? 2.771 -11.039 -18.006 1.00 93.81 290 LYS A O 1
ATOM 2128 N N . ALA A 1 291 ? 3.520 -12.033 -16.132 1.00 92.81 291 ALA A N 1
ATOM 2129 C CA . ALA A 1 291 ? 2.418 -11.587 -15.285 1.00 92.81 291 ALA A CA 1
ATOM 2130 C C . ALA A 1 291 ? 2.352 -10.049 -15.202 1.00 92.81 291 ALA A C 1
ATOM 2132 O O . ALA A 1 291 ? 1.285 -9.460 -15.389 1.00 92.81 291 ALA A O 1
ATOM 2133 N N . LEU A 1 292 ? 3.492 -9.373 -15.032 1.00 92.81 292 LEU A N 1
ATOM 2134 C CA . LEU A 1 292 ? 3.563 -7.908 -15.016 1.00 92.81 292 LEU A CA 1
ATOM 2135 C C . LEU A 1 292 ? 3.173 -7.266 -16.348 1.00 92.81 292 LEU A C 1
ATOM 2137 O O . LEU A 1 292 ? 2.525 -6.224 -16.344 1.00 92.81 292 LEU A O 1
ATOM 2141 N N . ARG A 1 293 ? 3.508 -7.885 -17.486 1.00 93.06 293 ARG A N 1
ATOM 2142 C CA . ARG A 1 293 ? 3.054 -7.418 -18.809 1.00 93.06 293 ARG A CA 1
ATOM 2143 C C . ARG A 1 293 ? 1.541 -7.542 -18.987 1.00 93.06 293 ARG A C 1
ATOM 2145 O O . ARG A 1 293 ? 0.953 -6.741 -19.706 1.00 93.06 293 ARG A O 1
ATOM 2152 N N . SER A 1 294 ? 0.924 -8.534 -18.344 1.00 90.00 294 SER A N 1
ATOM 2153 C CA . SER A 1 294 ? -0.519 -8.794 -18.430 1.00 90.00 294 SER A CA 1
ATOM 2154 C C . SER A 1 294 ? -1.373 -7.998 -17.437 1.00 90.00 294 SER A C 1
ATOM 2156 O O . SER A 1 294 ? -2.595 -7.992 -17.559 1.00 90.00 294 SER A O 1
ATOM 2158 N N . THR A 1 295 ? -0.754 -7.325 -16.462 1.00 89.88 295 THR A N 1
ATOM 2159 C CA . THR A 1 295 ? -1.466 -6.541 -15.443 1.00 89.88 295 THR A CA 1
ATOM 2160 C C . THR A 1 295 ? -1.436 -5.043 -15.757 1.00 89.88 295 THR A C 1
ATOM 2162 O O . THR A 1 295 ? -0.476 -4.544 -16.359 1.00 89.88 295 THR A O 1
ATOM 2165 N N . PRO A 1 296 ? -2.466 -4.279 -15.348 1.00 89.75 296 PRO A N 1
ATOM 2166 C CA . PRO A 1 296 ? -2.458 -2.831 -15.493 1.00 89.75 296 PRO A CA 1
ATOM 2167 C C . PRO A 1 296 ? -1.240 -2.196 -14.820 1.00 89.75 296 PRO A C 1
ATOM 2169 O O . PRO A 1 296 ? -0.833 -2.544 -13.710 1.00 89.75 296 PRO A O 1
ATOM 2172 N N . THR A 1 297 ? -0.610 -1.251 -15.517 1.00 86.81 297 THR A N 1
ATOM 2173 C CA . THR A 1 297 ? 0.643 -0.667 -15.035 1.00 86.81 297 THR A CA 1
ATOM 2174 C C . THR A 1 297 ? 0.424 0.478 -14.044 1.00 86.81 297 THR A C 1
ATOM 2176 O O . THR A 1 297 ? 1.315 0.757 -13.245 1.00 86.81 297 THR A O 1
ATOM 2179 N N . VAL A 1 298 ? -0.721 1.148 -14.092 1.00 90.62 298 VAL A N 1
ATOM 2180 C CA . VAL A 1 298 ? -0.983 2.379 -13.336 1.00 90.62 298 VAL A CA 1
ATOM 2181 C C . VAL A 1 298 ? -2.438 2.427 -12.873 1.00 90.62 298 VAL A C 1
ATOM 2183 O O . VAL A 1 298 ? -3.257 1.640 -13.347 1.00 90.62 298 VAL A O 1
ATOM 2186 N N . GLY A 1 299 ? -2.758 3.356 -11.973 1.00 88.19 299 GLY A N 1
ATOM 2187 C CA . GLY A 1 299 ? -4.104 3.523 -11.422 1.00 88.19 299 GLY A CA 1
ATOM 2188 C C . GLY A 1 299 ? -4.434 2.483 -10.350 1.00 88.19 299 GLY A C 1
ATOM 2189 O O . GLY A 1 299 ? -3.547 1.769 -9.877 1.00 88.19 299 GLY A O 1
ATOM 2190 N N . LYS A 1 300 ? -5.714 2.383 -9.972 1.00 84.56 300 LYS A N 1
ATOM 2191 C CA . LYS A 1 300 ? -6.188 1.427 -8.954 1.00 84.56 300 LYS A CA 1
ATOM 2192 C C . LYS A 1 300 ? -5.906 -0.033 -9.327 1.00 84.56 300 LYS A C 1
ATOM 2194 O O . LYS A 1 300 ? -5.519 -0.834 -8.481 1.00 84.56 300 LYS A O 1
ATOM 2199 N N . ASP A 1 301 ? -6.010 -0.363 -10.614 1.00 86.44 301 ASP A N 1
ATOM 2200 C CA . ASP A 1 301 ? -5.858 -1.739 -11.093 1.00 86.44 301 ASP A CA 1
ATOM 2201 C C . ASP A 1 301 ? -4.390 -2.207 -11.091 1.00 86.44 301 ASP A C 1
ATOM 2203 O O . ASP A 1 301 ? -4.105 -3.396 -11.256 1.00 86.44 301 ASP A O 1
ATOM 2207 N N . ALA A 1 302 ? -3.440 -1.296 -10.834 1.00 85.81 302 ALA A N 1
ATOM 2208 C CA . ALA A 1 302 ? -2.045 -1.653 -10.597 1.00 85.81 302 ALA A CA 1
ATOM 2209 C C . ALA A 1 302 ? -1.855 -2.514 -9.336 1.00 85.81 302 ALA A C 1
ATOM 2211 O O . ALA A 1 302 ? -0.815 -3.159 -9.211 1.00 85.81 302 ALA A O 1
ATOM 2212 N N . ALA A 1 303 ? -2.856 -2.599 -8.450 1.00 84.44 303 ALA A N 1
ATOM 2213 C CA . ALA A 1 303 ? -2.844 -3.490 -7.290 1.00 84.44 303 ALA A CA 1
ATOM 2214 C C . ALA A 1 303 ? -2.637 -4.965 -7.678 1.00 84.44 303 ALA A C 1
ATOM 2216 O O . ALA A 1 303 ? -2.025 -5.722 -6.925 1.00 84.44 303 ALA A O 1
ATOM 2217 N N . ALA A 1 304 ? -3.052 -5.379 -8.882 1.00 86.44 304 ALA A N 1
ATOM 2218 C CA . ALA A 1 304 ? -2.788 -6.729 -9.383 1.00 86.44 304 ALA A CA 1
ATOM 2219 C C . ALA A 1 304 ? -1.279 -7.029 -9.503 1.00 86.44 304 ALA A C 1
ATOM 2221 O O . ALA A 1 304 ? -0.847 -8.158 -9.256 1.00 86.44 304 ALA A O 1
ATOM 2222 N N . ALA A 1 305 ? -0.463 -6.014 -9.813 1.00 86.31 305 ALA A N 1
ATOM 2223 C CA . ALA A 1 305 ? 0.990 -6.145 -9.866 1.00 86.31 305 ALA A CA 1
ATOM 2224 C C . ALA A 1 305 ? 1.613 -6.322 -8.471 1.00 86.31 305 ALA A C 1
ATOM 2226 O O . ALA A 1 305 ? 2.678 -6.935 -8.369 1.00 86.31 305 ALA A O 1
ATOM 2227 N N . ALA A 1 306 ? 0.951 -5.851 -7.402 1.00 83.38 306 ALA A N 1
ATOM 2228 C CA . ALA A 1 306 ? 1.440 -5.958 -6.027 1.00 83.38 306 ALA A CA 1
ATOM 2229 C C . ALA A 1 306 ? 1.682 -7.420 -5.621 1.00 83.38 306 ALA A C 1
ATOM 2231 O O . ALA A 1 306 ? 2.672 -7.719 -4.962 1.00 83.38 306 ALA A O 1
ATOM 2232 N N . ASN A 1 307 ? 0.836 -8.354 -6.070 1.00 83.00 307 ASN A N 1
ATOM 2233 C CA . ASN A 1 307 ? 1.002 -9.778 -5.766 1.00 83.00 307 ASN A CA 1
ATOM 2234 C C . ASN A 1 307 ? 2.262 -10.376 -6.407 1.00 83.00 307 ASN A C 1
ATOM 2236 O O . ASN A 1 307 ? 2.958 -11.153 -5.756 1.00 83.00 307 ASN A O 1
ATOM 2240 N N . VAL A 1 308 ? 2.583 -9.974 -7.641 1.00 86.44 308 VAL A N 1
ATOM 2241 C CA . VAL A 1 308 ? 3.793 -10.428 -8.344 1.00 86.44 308 VAL A CA 1
ATOM 2242 C C . VAL A 1 308 ? 5.036 -9.879 -7.650 1.00 86.44 308 VAL A C 1
ATOM 2244 O O . VAL A 1 308 ? 5.925 -10.626 -7.252 1.00 86.44 308 VAL A O 1
ATOM 2247 N N . ILE A 1 309 ? 5.073 -8.567 -7.409 1.00 84.81 309 ILE A N 1
ATOM 2248 C CA . ILE A 1 309 ? 6.241 -7.928 -6.793 1.00 84.81 309 ILE A CA 1
ATOM 2249 C C . ILE A 1 309 ? 6.385 -8.263 -5.295 1.00 84.81 309 ILE A C 1
ATOM 2251 O O . ILE A 1 309 ? 7.481 -8.155 -4.754 1.00 84.81 309 ILE A O 1
ATOM 2255 N N . ARG A 1 310 ? 5.324 -8.698 -4.596 1.00 83.00 310 ARG A N 1
ATOM 2256 C CA . ARG A 1 310 ? 5.409 -9.129 -3.187 1.00 83.00 310 ARG A CA 1
ATOM 2257 C C . ARG A 1 310 ? 6.227 -10.409 -3.037 1.00 83.00 310 ARG A C 1
ATOM 2259 O O . ARG A 1 310 ? 6.957 -10.538 -2.057 1.00 83.00 310 ARG A O 1
ATOM 2266 N N . ALA A 1 311 ? 6.177 -11.306 -4.025 1.00 81.50 311 ALA A N 1
ATOM 2267 C CA . ALA A 1 311 ? 7.034 -12.493 -4.079 1.00 81.50 311 ALA A CA 1
ATOM 2268 C C . ALA A 1 311 ? 8.529 -12.140 -4.222 1.00 81.50 311 ALA A C 1
ATOM 2270 O O . ALA A 1 311 ? 9.398 -13.000 -4.073 1.00 81.50 311 ALA A O 1
ATOM 2271 N N . TRP A 1 312 ? 8.839 -10.869 -4.499 1.00 81.06 312 TRP A N 1
ATOM 2272 C CA . TRP A 1 312 ? 10.192 -10.362 -4.648 1.00 81.06 312 TRP A CA 1
ATOM 2273 C C . TRP A 1 312 ? 10.782 -9.720 -3.384 1.00 81.06 312 TRP A C 1
ATOM 2275 O O . TRP A 1 312 ? 11.919 -9.238 -3.453 1.00 81.06 312 TRP A O 1
ATOM 2285 N N . ASN A 1 313 ? 10.093 -9.716 -2.248 1.00 64.81 313 ASN A N 1
ATOM 2286 C CA . ASN A 1 313 ? 10.674 -9.244 -0.985 1.00 64.81 313 ASN A CA 1
ATOM 2287 C C . ASN A 1 313 ? 11.465 -10.347 -0.285 1.00 64.81 313 ASN A C 1
ATOM 2289 O O . ASN A 1 313 ? 12.673 -10.089 -0.031 1.00 64.81 313 ASN A O 1
#

pLDDT: mean 82.91, std 17.28, range [31.36, 97.06]

Sequence (313 aa):
MKVNRVAALSGVVIAMCGSAAAQQKTATLRISVEKLAYGEAAPKPFQGVGVFDLFRGASRLDGAKCPDRSGPSGQVVCTIPCNANDATAMVVRVKPPSDQDGLAGWVTPSVRDVEVVRCVVKPATVAMTYEDAKMALNKMLSKQYFAAGGVGSGSGSGSAEEIWIQQISGNTPLAAVLGKQATTASGRKLIFELHELATEAASAPSLQSANLSAEEKALAESLARWQVLAKSALLQARLRQALSAEQQGQILLRPTADLAQYRAILEAADVLLTQGNRSASQMRLADDVKALRSTPTVGKDAAAAANVIRAWN

Secondary structure (DS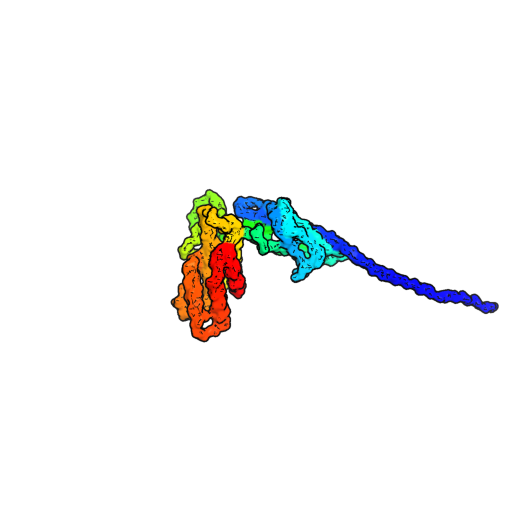SP, 8-state):
-----------------------EEEEEEEEEEEEE-TT-SS-EE-TT--PPEEEETTEE-TT-B--SS--TTSEEEEEEEEETT--S-EEEEEEPP---GGGTTEEPPPPEEEEEETTEEESSEEEEEEEEHHHHHHHHHIIIIITTS-S------S-TTSHHHHS--TT-HHHHHHHHHTTSHHHHHHHHHHHHHHHHHHT-GGGG-SS--HHHHHHHHHHHHHHHHHHHHHHHHHHHHHS-HHHHTTS-----S-HHHHHHHHHHHHHHHHSSSPPHHHHHHHHHHHHHHHS--SSGGGHHHHHHHHTT-

Foldseek 3Di:
DDDDDDDDDDDDDPPPPPPPPQPWDKAKAKEQEWEDEAPRPDTAADWFFAFKFKDQPPHTQPPKDWDGIQHPRNMIMIIHIDGLPAQDKGKIKTAGDDDDLSCQQWDWFDIDIWIAGSSYIVVSYHYTYTYGLLVVLLVLCCVPPNVPPPPDDDDDPDDSRCVQLPQADKPHPVQVVLLVLLLDPVSLVSLLVQLVSLLSNLRPPQLVDPDHDPVSVSSQLSSLLSNQQSVLSNLLSLCVVQDDPVLVVQADSTRTSDPVNSLVRLVSLLVSLPDDDGDPSSVLSNVLSVQCNVFDRGGNRSVSNSVSSVVSD

Radius of gyration: 29.28 Å; chains: 1; bounding box: 56×88×106 Å